Protein AF-A0A8H3E755-F1 (afdb_monomer)

Nearest PDB structures (foldseek):
  4n0g-assembly2_B  TM=7.589E-01  e=3.490E-14  Arabidopsis thaliana
  5zcu-assembly2_B  TM=7.547E-01  e=2.549E-14  Oryza sativa Japonica Group
  5gwp-assembly2_B  TM=6.731E-01  e=6.536E-15  Oryza sativa Japonica Group
  5zcl-assembly2_B  TM=7.470E-01  e=5.591E-14  Oryza sativa Japonica Group
  5gwp-assembly1_A  TM=6.509E-01  e=8.059E-15  Oryza sativa Japonica Group

Mean predicted aligned error: 10.19 Å

Structure (mmCIF, N/CA/C/O backbone):
data_AF-A0A8H3E755-F1
#
_entry.id   AF-A0A8H3E755-F1
#
loop_
_atom_site.group_PDB
_atom_site.id
_atom_site.type_symbol
_atom_site.label_atom_id
_atom_site.label_alt_id
_atom_site.label_comp_id
_atom_site.label_asym_id
_atom_site.label_entity_id
_atom_site.label_seq_id
_atom_site.pdbx_PDB_ins_code
_atom_site.Cartn_x
_atom_site.Cartn_y
_atom_site.Cartn_z
_atom_site.occupancy
_atom_site.B_iso_or_equiv
_atom_site.auth_seq_id
_atom_site.auth_comp_id
_atom_site.auth_asym_id
_atom_site.auth_atom_id
_atom_site.pdbx_PDB_model_num
ATOM 1 N N . MET A 1 1 ? 21.319 15.341 -19.180 1.00 57.12 1 MET A N 1
ATOM 2 C CA . MET A 1 1 ? 20.799 15.650 -17.833 1.00 57.12 1 MET A CA 1
ATOM 3 C C . MET A 1 1 ? 20.696 17.160 -17.630 1.00 57.12 1 MET A C 1
ATOM 5 O O . MET A 1 1 ? 19.585 17.630 -17.446 1.00 57.12 1 MET A O 1
ATOM 9 N N . GLU A 1 2 ? 21.783 17.924 -17.802 1.00 59.03 2 GLU A N 1
ATOM 10 C CA . GLU A 1 2 ? 21.786 19.402 -17.684 1.00 59.03 2 GLU A CA 1
ATOM 11 C C . GLU A 1 2 ? 20.760 20.109 -18.585 1.00 59.03 2 GLU A C 1
ATOM 13 O O . GLU A 1 2 ? 19.953 20.881 -18.087 1.00 59.03 2 GLU A O 1
ATOM 18 N N . LEU A 1 3 ? 20.675 19.750 -19.873 1.00 60.78 3 LEU A N 1
ATOM 19 C CA . LEU A 1 3 ? 19.692 20.345 -20.797 1.00 60.78 3 LEU A CA 1
ATOM 20 C C . LEU A 1 3 ? 18.224 20.156 -20.360 1.00 60.78 3 LEU A C 1
ATOM 22 O O . LEU A 1 3 ? 17.400 21.032 -20.606 1.00 60.78 3 LEU A O 1
ATOM 26 N N . ARG A 1 4 ? 17.900 19.032 -19.699 1.00 76.69 4 ARG A N 1
ATOM 27 C CA . ARG A 1 4 ? 16.555 18.769 -19.149 1.00 76.69 4 ARG A CA 1
ATOM 28 C C . ARG A 1 4 ? 16.318 19.561 -17.865 1.00 76.69 4 ARG A C 1
ATOM 30 O O . ARG A 1 4 ? 15.215 20.041 -17.636 1.00 76.69 4 ARG A O 1
ATOM 37 N N . LEU A 1 5 ? 17.353 19.721 -17.042 1.00 80.31 5 LEU A N 1
ATOM 38 C CA . LEU A 1 5 ? 17.269 20.500 -15.812 1.00 80.31 5 LEU A CA 1
ATOM 39 C C . LEU A 1 5 ? 17.088 21.998 -16.102 1.00 80.31 5 LEU A C 1
ATOM 41 O O . LEU A 1 5 ? 16.282 22.654 -15.447 1.00 80.31 5 LEU A O 1
ATOM 45 N N . ASP A 1 6 ? 17.773 22.527 -17.116 1.00 85.69 6 ASP A N 1
ATOM 46 C CA . ASP A 1 6 ? 17.609 23.914 -17.562 1.00 85.69 6 ASP A CA 1
ATOM 47 C C . ASP A 1 6 ? 16.194 24.193 -18.068 1.00 85.69 6 ASP A C 1
ATOM 49 O O . ASP A 1 6 ? 15.636 25.261 -17.817 1.00 85.69 6 ASP A O 1
ATOM 53 N N . GLU A 1 7 ? 15.592 23.236 -18.773 1.00 86.50 7 GLU A N 1
ATOM 54 C CA . GLU A 1 7 ? 14.210 23.335 -19.232 1.00 86.50 7 GLU A CA 1
ATOM 55 C C . GLU A 1 7 ? 13.228 23.404 -18.060 1.00 86.50 7 GLU A C 1
ATOM 57 O O . GLU A 1 7 ? 12.422 24.334 -18.002 1.00 86.50 7 GLU A O 1
ATOM 62 N N . VAL A 1 8 ? 13.365 22.504 -17.083 1.00 86.44 8 VAL A N 1
ATOM 63 C CA . VAL A 1 8 ? 12.537 22.501 -15.867 1.00 86.44 8 VAL A CA 1
ATOM 64 C C . VAL A 1 8 ? 12.732 23.786 -15.053 1.00 86.44 8 VAL A C 1
ATOM 66 O O . VAL A 1 8 ? 11.763 24.389 -14.597 1.00 86.44 8 VAL A O 1
ATOM 69 N N . ASN A 1 9 ? 13.966 24.280 -14.917 1.00 89.31 9 ASN A N 1
ATOM 70 C CA . ASN A 1 9 ? 14.236 25.542 -14.221 1.00 89.31 9 ASN A CA 1
ATOM 71 C C . ASN A 1 9 ? 13.645 26.757 -14.957 1.00 89.31 9 ASN A C 1
ATOM 73 O O . ASN A 1 9 ? 13.176 27.701 -14.314 1.00 89.31 9 ASN A O 1
ATOM 77 N N . ARG A 1 10 ? 13.630 26.748 -16.298 1.00 90.00 10 ARG A N 1
ATOM 78 C CA . ARG A 1 10 ? 12.942 27.777 -17.093 1.00 90.00 10 ARG A CA 1
ATOM 79 C C . ARG A 1 10 ? 11.429 27.721 -16.897 1.00 90.00 10 ARG A C 1
ATOM 81 O O . ARG A 1 10 ? 10.830 28.782 -16.732 1.00 90.00 10 ARG A O 1
ATOM 88 N N . GLU A 1 11 ? 10.839 26.525 -16.889 1.00 89.50 11 GLU A N 1
ATOM 89 C CA . GLU A 1 11 ? 9.413 26.294 -16.612 1.00 89.50 11 GLU A CA 1
ATOM 90 C C . GLU A 1 11 ? 9.037 26.859 -15.231 1.00 89.50 11 GLU A C 1
ATOM 92 O O . GLU A 1 11 ? 8.182 27.744 -15.143 1.00 89.50 11 GLU A O 1
ATOM 97 N N . LEU A 1 12 ? 9.766 26.468 -14.178 1.00 90.25 12 LEU A N 1
ATOM 98 C CA . LEU A 1 12 ? 9.602 26.998 -12.818 1.00 90.25 12 LEU A CA 1
ATOM 99 C C . LEU A 1 12 ? 9.693 28.527 -12.783 1.00 90.25 12 LEU A C 1
ATOM 101 O O . LEU A 1 12 ? 8.825 29.208 -12.237 1.00 90.25 12 LEU A O 1
ATOM 105 N N . GLY A 1 13 ? 10.730 29.093 -13.404 1.00 88.50 13 GLY A N 1
ATOM 106 C CA . GLY A 1 13 ? 10.935 30.537 -13.433 1.00 88.50 13 GLY A CA 1
ATOM 107 C C . GLY A 1 13 ? 9.849 31.296 -14.199 1.00 88.50 13 GLY A C 1
ATOM 108 O O . GLY A 1 13 ? 9.592 32.460 -13.882 1.00 88.50 13 GLY A O 1
ATOM 109 N N . ALA A 1 14 ? 9.234 30.682 -15.211 1.00 89.81 14 ALA A N 1
ATOM 110 C CA . ALA A 1 14 ? 8.153 31.280 -15.986 1.00 89.81 14 ALA A CA 1
ATOM 111 C C . ALA A 1 14 ? 6.839 31.287 -15.197 1.00 89.81 14 ALA A C 1
ATOM 113 O O . ALA A 1 14 ? 6.229 32.346 -15.058 1.00 89.81 14 ALA A O 1
ATOM 114 N N . ILE A 1 15 ? 6.443 30.146 -14.628 1.00 88.44 15 ILE A N 1
ATOM 115 C CA . ILE A 1 15 ? 5.184 30.018 -13.882 1.00 88.44 15 ILE A CA 1
ATOM 116 C C . ILE A 1 15 ? 5.224 30.881 -12.612 1.00 88.44 15 ILE A C 1
ATOM 118 O O . ILE A 1 15 ? 4.286 31.638 -12.368 1.00 88.44 15 ILE A O 1
ATOM 122 N N . THR A 1 16 ? 6.336 30.889 -11.865 1.00 89.75 16 THR A N 1
ATOM 123 C CA . THR A 1 16 ? 6.501 31.753 -10.678 1.00 89.75 16 THR A CA 1
ATOM 124 C C . THR A 1 16 ? 6.356 33.240 -11.017 1.00 89.75 16 THR A C 1
ATOM 126 O O . THR A 1 16 ? 5.725 33.989 -10.274 1.00 89.75 16 THR A O 1
ATOM 129 N N . ARG A 1 17 ? 6.882 33.683 -12.170 1.00 91.75 17 ARG A N 1
ATOM 130 C CA . ARG A 1 17 ? 6.722 35.069 -12.652 1.00 91.75 17 ARG A CA 1
ATOM 131 C C . ARG A 1 17 ? 5.285 35.410 -13.043 1.00 91.75 17 ARG A C 1
ATOM 133 O O . ARG A 1 17 ? 4.915 36.580 -12.989 1.00 91.75 17 ARG A O 1
ATOM 140 N N . ILE A 1 18 ? 4.508 34.429 -13.497 1.00 86.69 18 ILE A N 1
ATOM 141 C CA . ILE A 1 18 ? 3.086 34.615 -13.807 1.00 86.69 18 ILE A CA 1
ATOM 142 C C . ILE A 1 18 ? 2.297 34.721 -12.500 1.00 86.69 18 ILE A C 1
ATOM 144 O O . ILE A 1 18 ? 1.551 35.681 -12.329 1.00 86.69 18 ILE A O 1
ATOM 148 N N . LEU A 1 19 ? 2.524 33.799 -11.560 1.00 85.12 19 LEU A N 1
ATOM 149 C CA . LEU A 1 19 ? 1.863 33.786 -10.252 1.00 85.12 19 LEU A CA 1
ATOM 150 C C . LEU A 1 19 ? 2.129 35.067 -9.454 1.00 85.12 19 LEU A C 1
ATOM 152 O O . LEU A 1 19 ? 1.207 35.621 -8.874 1.00 85.12 19 LEU A O 1
ATOM 156 N N . SER A 1 20 ? 3.344 35.621 -9.511 1.00 88.25 20 SER A N 1
ATOM 157 C CA . SER A 1 20 ? 3.675 36.880 -8.827 1.00 88.25 20 SER A CA 1
ATOM 158 C C . SER A 1 20 ? 2.958 38.120 -9.387 1.00 88.25 20 SER A C 1
ATOM 160 O O . SER A 1 20 ? 3.154 39.220 -8.874 1.00 88.25 20 SER A O 1
ATOM 162 N N . ARG A 1 21 ? 2.235 37.990 -10.506 1.00 89.56 21 ARG A N 1
ATOM 163 C CA . ARG A 1 21 ? 1.572 39.091 -11.227 1.00 89.56 21 ARG A CA 1
ATOM 164 C C . ARG A 1 21 ? 0.053 38.968 -11.248 1.00 89.56 21 ARG A C 1
ATOM 166 O O . ARG A 1 21 ? -0.601 39.885 -11.741 1.00 89.56 21 ARG A O 1
ATOM 173 N N . ILE A 1 22 ? -0.493 37.857 -10.765 1.00 85.06 22 ILE A N 1
ATOM 174 C CA . ILE A 1 22 ? -1.935 37.636 -10.690 1.00 85.06 22 ILE A CA 1
ATOM 175 C C . ILE A 1 22 ? -2.376 37.607 -9.223 1.00 85.06 22 ILE A C 1
ATOM 177 O O . ILE A 1 22 ? -1.587 37.217 -8.364 1.00 85.06 22 ILE A O 1
ATOM 181 N N . PRO A 1 23 ? -3.610 38.035 -8.918 1.00 81.69 23 PRO A N 1
ATOM 182 C CA . PRO A 1 23 ? -4.183 37.877 -7.587 1.00 81.69 23 PRO A CA 1
ATOM 183 C C . PRO A 1 23 ? -4.206 36.411 -7.134 1.00 81.69 23 PRO A C 1
ATOM 185 O O . PRO A 1 23 ? -4.412 35.501 -7.939 1.00 81.69 23 PRO A O 1
ATOM 188 N N . ASP A 1 24 ? -4.036 36.183 -5.832 1.00 72.19 24 ASP A N 1
ATOM 189 C CA . ASP A 1 24 ? -4.035 34.845 -5.226 1.00 72.19 24 ASP A CA 1
ATOM 190 C C . ASP A 1 24 ? -5.341 34.062 -5.451 1.00 72.19 24 ASP A C 1
ATOM 192 O O . ASP A 1 24 ? -5.332 32.829 -5.493 1.00 72.19 24 ASP A O 1
ATOM 196 N N . ASP A 1 25 ? -6.450 34.776 -5.610 1.00 70.69 25 ASP A N 1
ATOM 197 C CA . ASP A 1 25 ? -7.806 34.279 -5.844 1.00 70.69 25 ASP A CA 1
ATOM 198 C C . ASP A 1 25 ? -8.182 34.224 -7.334 1.00 70.69 25 ASP A C 1
ATOM 200 O O . ASP A 1 25 ? -9.315 33.882 -7.678 1.00 70.69 25 ASP A O 1
ATOM 204 N N . ALA A 1 26 ? -7.250 34.540 -8.242 1.00 76.44 26 ALA A N 1
ATOM 205 C CA . ALA A 1 26 ? -7.529 34.490 -9.669 1.00 76.44 26 ALA A CA 1
ATOM 206 C C . ALA A 1 26 ? -7.929 33.060 -10.103 1.00 76.44 26 ALA A C 1
ATOM 208 O O . ALA A 1 26 ? -7.275 32.094 -9.704 1.00 76.44 26 ALA A O 1
ATOM 209 N N . PRO A 1 27 ? -8.924 32.894 -10.999 1.00 70.19 27 PRO A N 1
ATOM 210 C CA . PRO A 1 27 ? -9.382 31.573 -11.458 1.00 70.19 27 PRO A CA 1
ATOM 211 C C . PRO A 1 27 ? -8.281 30.688 -12.066 1.00 70.19 27 PRO A C 1
ATOM 213 O O . PRO A 1 27 ? -8.368 29.465 -12.049 1.00 70.19 27 PRO A O 1
ATOM 216 N N . ASN A 1 28 ? -7.217 31.305 -12.588 1.00 75.25 28 ASN A N 1
ATOM 217 C CA . ASN A 1 28 ? -6.074 30.604 -13.176 1.00 75.25 28 ASN A CA 1
ATOM 218 C C . ASN A 1 28 ? -5.010 30.190 -12.146 1.00 75.25 28 ASN A C 1
ATOM 220 O O . ASN A 1 28 ? -4.064 29.489 -12.506 1.00 75.25 28 ASN A O 1
ATOM 224 N N . THR A 1 29 ? -5.137 30.603 -10.884 1.00 79.31 29 THR A N 1
ATOM 225 C CA . THR A 1 29 ? -4.159 30.302 -9.835 1.00 79.31 29 THR A CA 1
ATOM 226 C C . THR A 1 29 ? -4.069 28.799 -9.537 1.00 79.31 29 THR A C 1
ATOM 228 O O . THR A 1 29 ? -2.949 28.285 -9.569 1.00 79.31 29 THR A O 1
ATOM 231 N N . PRO A 1 30 ? -5.171 28.041 -9.337 1.00 77.88 30 PRO A N 1
ATOM 232 C CA . PRO A 1 30 ? -5.072 26.602 -9.075 1.00 77.88 30 PRO A CA 1
ATOM 233 C C . PRO A 1 30 ? -4.420 25.805 -10.225 1.00 77.88 30 PRO A C 1
ATOM 235 O O . PRO A 1 30 ? -3.470 25.070 -9.955 1.00 77.88 30 PRO A O 1
ATOM 238 N N . PRO A 1 31 ? -4.791 25.988 -11.512 1.00 75.00 31 PRO A N 1
ATOM 239 C CA . PRO A 1 31 ? -4.090 25.325 -12.615 1.00 75.00 31 PRO A CA 1
ATOM 240 C C . PRO A 1 31 ? -2.586 25.638 -12.673 1.00 75.00 31 PRO A C 1
ATOM 242 O O . PRO A 1 31 ? -1.776 24.741 -12.898 1.00 75.00 31 PRO A O 1
ATOM 245 N N . LEU A 1 32 ? -2.188 26.893 -12.430 1.00 82.06 32 LEU A N 1
ATOM 246 C CA . LEU A 1 32 ? -0.775 27.287 -12.440 1.00 82.06 32 LEU A CA 1
ATOM 247 C C . LEU A 1 32 ? 0.008 26.687 -11.269 1.00 82.06 32 LEU A C 1
ATOM 249 O O . LEU A 1 32 ? 1.165 26.315 -11.450 1.00 82.06 32 LEU A O 1
ATOM 253 N N . LEU A 1 33 ? -0.607 26.553 -10.094 1.00 82.62 33 LEU A N 1
ATOM 254 C CA . LEU A 1 33 ? 0.001 25.888 -8.943 1.00 82.62 33 LEU A CA 1
ATOM 255 C C . LEU A 1 33 ? 0.170 24.376 -9.170 1.00 82.62 33 LEU A C 1
ATOM 257 O O . LEU A 1 33 ? 1.201 23.835 -8.778 1.00 82.62 33 LEU A O 1
ATOM 261 N N . ILE A 1 34 ? -0.761 23.707 -9.868 1.00 77.56 34 ILE A N 1
ATOM 262 C CA . ILE A 1 34 ? -0.576 22.310 -10.316 1.00 77.56 34 ILE A CA 1
ATOM 263 C C . ILE A 1 34 ? 0.612 22.214 -11.281 1.00 77.56 34 ILE A C 1
ATOM 265 O O . ILE A 1 34 ? 1.460 21.333 -11.139 1.00 77.56 34 ILE A O 1
ATOM 269 N N . CYS A 1 35 ? 0.729 23.132 -12.248 1.00 82.69 35 CYS A N 1
ATOM 270 C CA . CYS A 1 35 ? 1.894 23.170 -13.137 1.00 82.69 35 CYS A CA 1
ATOM 271 C C . CYS A 1 35 ? 3.201 23.390 -12.358 1.00 82.69 35 CYS A C 1
ATOM 273 O O . CYS A 1 35 ? 4.217 22.770 -12.671 1.00 82.69 35 CYS A O 1
ATOM 275 N N . LEU A 1 36 ? 3.171 24.231 -11.321 1.00 86.75 36 LEU A N 1
ATOM 276 C CA . LEU A 1 36 ? 4.315 24.495 -10.454 1.00 86.75 36 LEU A CA 1
ATOM 277 C C . LEU A 1 36 ? 4.711 23.249 -9.646 1.00 86.75 36 LEU A C 1
ATOM 279 O O . LEU A 1 36 ? 5.886 22.884 -9.624 1.00 86.75 36 LEU A O 1
ATOM 283 N N . ALA A 1 37 ? 3.733 22.551 -9.061 1.00 78.94 37 ALA A N 1
ATOM 284 C CA . ALA A 1 37 ? 3.923 21.266 -8.393 1.00 78.94 37 ALA A CA 1
ATOM 285 C C . ALA A 1 37 ? 4.547 20.234 -9.348 1.00 78.94 3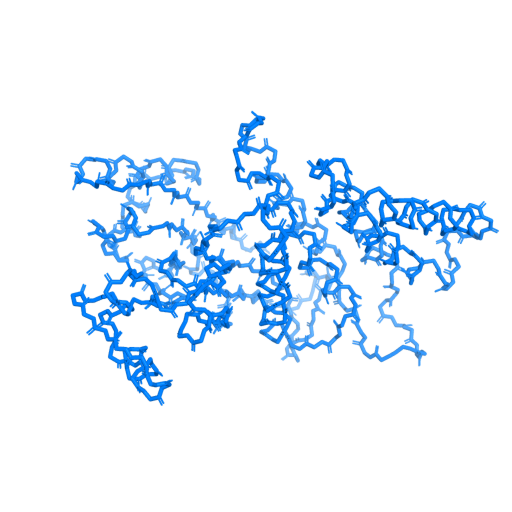7 ALA A C 1
ATOM 287 O O . ALA A 1 37 ? 5.586 19.653 -9.048 1.00 78.94 37 ALA A O 1
ATOM 288 N N . ASN A 1 38 ? 4.001 20.078 -10.553 1.00 77.94 38 ASN A N 1
ATOM 289 C CA . ASN A 1 38 ? 4.558 19.186 -11.570 1.00 77.94 38 ASN A CA 1
ATOM 290 C C . ASN A 1 38 ? 6.006 19.527 -11.946 1.00 77.94 38 ASN A C 1
ATOM 292 O O . ASN A 1 38 ? 6.839 18.630 -12.078 1.00 77.94 38 ASN A O 1
ATOM 296 N N . ALA A 1 39 ? 6.331 20.809 -12.113 1.00 84.44 39 ALA A N 1
ATOM 297 C CA . ALA A 1 39 ? 7.685 21.240 -12.444 1.00 84.44 39 ALA A CA 1
ATOM 298 C C . ALA A 1 39 ?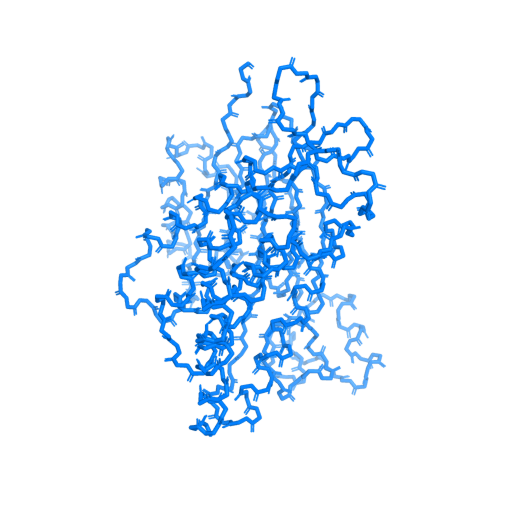 8.677 20.964 -11.297 1.00 84.44 39 ALA A C 1
ATOM 300 O O . ALA A 1 39 ? 9.786 20.488 -11.551 1.00 84.44 39 ALA A O 1
ATOM 301 N N . HIS A 1 40 ? 8.269 21.165 -10.040 1.00 83.62 40 HIS A N 1
ATOM 302 C CA . HIS A 1 40 ? 9.066 20.772 -8.875 1.00 83.62 40 HIS A CA 1
ATOM 303 C C . HIS A 1 40 ? 9.257 19.255 -8.793 1.00 83.62 40 HIS A C 1
ATOM 305 O O . HIS A 1 40 ? 10.381 18.797 -8.614 1.00 83.62 40 HIS A O 1
ATOM 311 N N . TYR A 1 41 ? 8.211 18.462 -9.034 1.00 77.69 41 TYR A N 1
ATOM 312 C CA . TYR A 1 41 ? 8.323 17.004 -9.085 1.00 77.69 41 TYR A CA 1
ATOM 313 C C . TYR A 1 41 ? 9.306 16.532 -10.172 1.00 77.69 41 TYR A C 1
ATOM 315 O O . TYR A 1 41 ? 10.186 15.715 -9.909 1.00 77.69 41 TYR A O 1
ATOM 323 N N . LYS A 1 42 ? 9.234 17.096 -11.388 1.00 80.56 42 LYS A N 1
ATOM 324 C CA . LYS A 1 42 ? 10.210 16.811 -12.459 1.00 80.56 42 LYS A CA 1
ATOM 325 C C . LYS A 1 42 ? 11.638 17.156 -12.028 1.00 80.56 42 LYS A C 1
ATOM 327 O O . LYS A 1 42 ? 12.570 16.417 -12.345 1.00 80.56 42 LYS A O 1
ATOM 332 N N . ARG A 1 43 ? 11.827 18.275 -11.319 1.00 82.81 43 ARG A N 1
ATOM 333 C CA . ARG A 1 43 ? 13.145 18.690 -10.818 1.00 82.81 43 ARG A CA 1
ATOM 334 C C . ARG A 1 43 ? 13.666 17.737 -9.748 1.00 82.81 43 ARG A C 1
ATOM 336 O O . ARG A 1 43 ? 14.828 17.339 -9.835 1.00 82.81 43 ARG A O 1
ATOM 343 N N . PHE A 1 44 ? 12.796 17.287 -8.844 1.00 80.69 44 PHE A N 1
ATOM 344 C CA . PHE A 1 44 ? 13.106 16.243 -7.876 1.00 80.69 44 PHE A CA 1
ATOM 345 C C . PHE A 1 44 ? 13.600 14.971 -8.572 1.00 80.69 44 PHE A C 1
ATOM 347 O O . PHE A 1 44 ? 14.657 14.467 -8.218 1.00 80.69 44 PHE A O 1
ATOM 354 N N . VAL A 1 45 ? 12.909 14.478 -9.605 1.00 72.62 45 VAL A N 1
ATOM 355 C CA . VAL A 1 45 ? 13.336 13.264 -10.332 1.00 72.62 45 VAL A CA 1
ATOM 356 C C . VAL A 1 45 ? 14.741 13.422 -10.936 1.00 72.62 45 VAL A C 1
ATOM 358 O O . VAL A 1 45 ? 15.498 12.456 -11.015 1.00 72.62 45 VAL A O 1
ATOM 361 N N . LEU A 1 46 ? 15.121 14.639 -11.338 1.00 78.44 46 LEU A N 1
ATOM 362 C CA . LEU A 1 46 ? 16.433 14.927 -11.925 1.00 78.44 46 LEU A CA 1
ATOM 363 C C . LEU A 1 46 ? 17.547 15.162 -10.894 1.00 78.44 46 LEU A C 1
ATOM 365 O O . LEU A 1 46 ? 18.708 14.901 -11.206 1.00 78.44 46 LEU A O 1
ATOM 369 N N . ARG A 1 47 ? 17.229 15.703 -9.711 1.00 80.38 47 ARG A N 1
ATOM 370 C CA . ARG A 1 47 ? 18.226 16.143 -8.713 1.00 80.38 47 ARG A CA 1
ATOM 371 C C . ARG A 1 47 ? 18.200 15.375 -7.399 1.00 80.38 47 ARG A C 1
ATOM 373 O O . ARG A 1 47 ? 19.170 15.439 -6.651 1.00 80.38 47 ARG A O 1
ATOM 380 N N . ASN A 1 48 ? 17.116 14.656 -7.134 1.00 70.81 48 ASN A N 1
ATOM 381 C CA . ASN A 1 48 ? 16.828 13.962 -5.886 1.00 70.81 48 ASN A CA 1
ATOM 382 C C . ASN A 1 48 ? 16.883 14.897 -4.656 1.00 70.81 48 ASN A C 1
ATOM 384 O O . ASN A 1 48 ? 17.375 14.506 -3.601 1.00 70.81 48 ASN A O 1
ATOM 388 N N . GLU A 1 49 ? 16.415 16.145 -4.808 1.00 78.06 49 GLU A N 1
ATOM 389 C CA . GLU A 1 49 ? 16.429 17.190 -3.768 1.00 78.06 49 GLU A CA 1
ATOM 390 C C . GLU A 1 49 ? 15.095 17.227 -2.998 1.00 78.06 49 GLU A C 1
ATOM 392 O O . GLU A 1 49 ? 14.085 17.626 -3.576 1.00 78.06 49 GLU A O 1
ATOM 397 N N . PRO A 1 50 ? 15.046 16.851 -1.704 1.00 73.00 50 PRO A N 1
ATOM 398 C CA . PRO A 1 50 ? 13.793 16.763 -0.941 1.00 73.00 50 PRO A CA 1
ATOM 399 C C . PRO A 1 50 ? 12.968 18.059 -0.896 1.00 73.00 50 PRO A C 1
ATOM 401 O O . PRO A 1 50 ? 11.738 17.994 -0.885 1.00 73.00 50 PRO A O 1
ATOM 404 N N . ASP A 1 51 ? 13.622 19.224 -0.948 1.00 80.25 51 ASP A N 1
ATOM 405 C CA . ASP A 1 51 ? 12.974 20.544 -0.983 1.00 80.25 51 ASP A CA 1
ATOM 406 C C . ASP A 1 51 ? 11.973 20.683 -2.137 1.00 80.25 51 ASP A C 1
ATOM 408 O O . ASP A 1 51 ? 10.943 21.349 -2.006 1.00 80.25 51 ASP A O 1
ATOM 412 N N . ASP A 1 52 ? 12.244 20.031 -3.270 1.00 81.25 52 ASP A N 1
ATOM 413 C CA . ASP A 1 52 ? 11.324 20.022 -4.400 1.00 81.25 52 ASP A CA 1
ATOM 414 C C . ASP A 1 52 ? 10.022 19.301 -4.069 1.00 81.25 52 ASP A C 1
ATOM 416 O O . ASP A 1 52 ? 8.950 19.770 -4.442 1.00 81.25 52 ASP A O 1
ATOM 420 N N . ILE A 1 53 ? 10.080 18.204 -3.316 1.00 75.44 53 ILE A N 1
ATOM 421 C CA . ILE A 1 53 ? 8.868 17.505 -2.889 1.00 75.44 53 ILE A CA 1
ATOM 422 C C . ILE A 1 53 ? 8.109 18.315 -1.844 1.00 75.44 53 ILE A C 1
ATOM 424 O O . ILE A 1 53 ? 6.881 18.374 -1.909 1.00 75.44 53 ILE A O 1
ATOM 428 N N . GLN A 1 54 ? 8.809 19.010 -0.947 1.00 75.69 54 GLN A N 1
ATOM 429 C CA . GLN A 1 54 ? 8.147 19.913 -0.008 1.00 75.69 54 GLN A CA 1
ATOM 430 C C . GLN A 1 54 ? 7.349 20.993 -0.750 1.00 75.69 54 GLN A C 1
ATOM 432 O O . GLN A 1 54 ? 6.216 21.296 -0.378 1.00 75.69 54 GLN A O 1
ATOM 437 N N . LYS A 1 55 ? 7.889 21.506 -1.861 1.00 82.81 55 LYS A N 1
ATOM 438 C CA . LYS A 1 55 ? 7.182 22.437 -2.749 1.00 82.81 55 LYS A CA 1
ATOM 439 C C . LYS A 1 55 ? 6.003 21.790 -3.475 1.00 82.81 55 LYS A C 1
ATOM 441 O O . LYS A 1 55 ? 4.959 22.426 -3.597 1.00 82.81 55 LYS A O 1
ATOM 446 N N . VAL A 1 56 ? 6.116 20.533 -3.917 1.00 79.44 56 VAL A N 1
ATOM 447 C CA . VAL A 1 56 ? 4.973 19.786 -4.482 1.00 79.44 56 VAL A CA 1
ATOM 448 C C . VAL A 1 56 ? 3.844 19.677 -3.464 1.00 79.44 56 VAL A C 1
ATOM 450 O O . VAL A 1 56 ? 2.694 19.961 -3.798 1.00 79.44 56 VAL A O 1
ATOM 453 N N . ILE A 1 57 ? 4.176 19.286 -2.234 1.00 74.00 57 ILE A N 1
ATOM 454 C CA . ILE A 1 57 ? 3.226 19.162 -1.131 1.00 74.00 57 ILE A CA 1
ATOM 455 C C . ILE A 1 57 ? 2.575 20.516 -0.862 1.00 74.00 57 ILE A C 1
ATOM 457 O O . ILE A 1 57 ? 1.351 20.593 -0.846 1.00 74.00 57 ILE A O 1
ATOM 461 N N . GLU A 1 58 ? 3.364 21.582 -0.726 1.00 80.00 58 GLU A N 1
ATOM 462 C CA . GLU A 1 58 ? 2.881 22.945 -0.491 1.00 80.00 58 GLU A CA 1
ATOM 463 C C . GLU A 1 58 ? 1.902 23.386 -1.587 1.00 80.00 58 GLU A C 1
ATOM 465 O O . GLU A 1 58 ? 0.750 23.701 -1.298 1.00 80.00 58 GLU A O 1
ATOM 470 N N . TYR A 1 59 ? 2.314 23.358 -2.856 1.00 80.88 59 TYR A N 1
ATOM 471 C CA . TYR A 1 59 ? 1.483 23.858 -3.952 1.00 80.88 59 TYR A CA 1
ATOM 472 C C . TYR A 1 59 ? 0.252 23.003 -4.191 1.00 80.88 59 TYR A C 1
ATOM 474 O O . TYR A 1 59 ? -0.831 23.552 -4.379 1.00 80.88 59 TYR A O 1
ATOM 482 N N . THR A 1 60 ? 0.382 21.679 -4.125 1.00 74.31 60 THR A N 1
ATOM 483 C CA . THR A 1 60 ? -0.775 20.794 -4.267 1.00 74.31 60 THR A CA 1
ATOM 484 C C . THR A 1 60 ? -1.732 20.976 -3.094 1.00 74.31 60 THR A C 1
ATOM 486 O O . THR A 1 60 ? -2.931 21.059 -3.317 1.00 74.31 60 THR A O 1
ATOM 489 N N . SER A 1 61 ? -1.236 21.173 -1.868 1.00 69.94 61 SER A N 1
ATOM 490 C CA . SER A 1 61 ? -2.082 21.517 -0.714 1.00 69.94 61 SER A CA 1
ATOM 491 C C . SER A 1 61 ? -2.797 22.852 -0.899 1.00 69.94 61 SER A C 1
ATOM 493 O O . SER A 1 61 ? -3.950 22.985 -0.505 1.00 69.94 61 SER A O 1
ATOM 495 N N . VAL A 1 62 ? -2.151 23.848 -1.515 1.00 74.25 62 VAL A N 1
ATOM 496 C CA . VAL A 1 62 ? -2.777 25.147 -1.807 1.00 74.25 62 VAL A CA 1
ATOM 497 C C . VAL A 1 62 ? -3.833 25.029 -2.911 1.00 74.25 62 VAL A C 1
ATOM 499 O O . VAL A 1 62 ? -4.904 25.616 -2.800 1.00 74.25 62 VAL A O 1
ATOM 502 N N . VAL A 1 63 ? -3.577 24.256 -3.968 1.00 73.38 63 VAL A N 1
ATOM 503 C CA . VAL A 1 63 ? -4.577 23.947 -5.011 1.00 73.38 63 VAL A CA 1
ATOM 504 C C . VAL A 1 63 ? -5.778 23.259 -4.392 1.00 73.38 63 VAL A C 1
ATOM 506 O O . VAL A 1 63 ? -6.926 23.664 -4.609 1.00 73.38 63 VAL A O 1
ATOM 509 N N . LEU A 1 64 ? -5.483 22.241 -3.586 1.00 65.94 64 LEU A N 1
ATOM 510 C CA . LEU A 1 64 ? -6.481 21.511 -2.850 1.00 65.94 64 LEU A CA 1
ATOM 511 C C . LEU A 1 64 ? -7.213 22.453 -1.913 1.00 65.94 64 LEU A C 1
ATOM 513 O O . LEU A 1 64 ? -8.410 22.366 -1.934 1.00 65.94 64 LEU A O 1
ATOM 517 N N . SER A 1 65 ? -6.607 23.429 -1.227 1.00 60.56 65 SER A N 1
ATOM 518 C CA . SER A 1 65 ? -7.329 24.367 -0.345 1.00 60.56 65 SER A CA 1
ATOM 519 C C . SER A 1 65 ? -8.073 25.512 -1.055 1.00 60.56 65 SER A C 1
ATOM 521 O O . SER A 1 65 ? -9.028 26.057 -0.497 1.00 60.56 65 SER A O 1
ATOM 523 N N . ARG A 1 66 ? -7.730 25.862 -2.307 1.00 61.84 66 ARG A N 1
ATOM 524 C CA . ARG A 1 66 ? -8.287 27.034 -3.027 1.00 61.84 66 ARG A CA 1
ATOM 525 C C . ARG A 1 66 ? -9.412 26.751 -4.038 1.00 61.84 66 ARG A C 1
ATOM 527 O O . ARG A 1 66 ? -10.172 27.661 -4.329 1.00 61.84 66 ARG A O 1
ATOM 534 N N . THR A 1 67 ? -9.639 25.517 -4.490 1.00 53.91 67 THR A N 1
ATOM 535 C CA . THR A 1 67 ? -10.731 25.159 -5.445 1.00 53.91 67 THR A CA 1
ATOM 536 C C . THR A 1 67 ? -12.184 25.186 -4.881 1.00 53.91 67 THR A C 1
ATOM 538 O O . THR A 1 67 ? -12.532 24.298 -4.123 1.00 53.91 67 THR A O 1
ATOM 541 N N . PRO A 1 68 ? -13.073 26.150 -5.171 1.00 48.06 68 PRO A N 1
ATOM 542 C CA . PRO A 1 68 ? -14.393 26.238 -4.511 1.00 48.06 68 PRO A CA 1
ATOM 543 C C . PRO A 1 68 ? -15.311 25.018 -4.755 1.00 48.06 68 PRO A C 1
ATOM 545 O O . PRO A 1 68 ? -15.323 24.489 -5.861 1.00 48.06 68 PRO A O 1
ATOM 548 N N . ASP A 1 69 ? -16.159 24.655 -3.781 1.00 45.62 69 ASP A N 1
ATOM 549 C CA . ASP A 1 69 ? -17.049 23.468 -3.833 1.00 45.62 69 ASP A CA 1
ATOM 550 C C . ASP A 1 69 ? -18.129 23.518 -4.935 1.00 45.62 69 ASP A C 1
ATOM 552 O O . ASP A 1 69 ? -18.793 22.521 -5.222 1.00 45.62 69 ASP A O 1
ATOM 556 N N . LYS A 1 70 ? -18.365 24.692 -5.538 1.00 41.31 70 LYS A N 1
ATOM 557 C CA . LYS A 1 70 ? -19.408 24.927 -6.551 1.00 41.31 70 LYS A CA 1
ATOM 558 C C . LYS A 1 70 ? -18.942 25.934 -7.608 1.00 41.31 70 LYS A C 1
ATOM 560 O O . LYS A 1 70 ? -19.360 27.089 -7.580 1.00 41.31 70 LYS A O 1
ATOM 565 N N . ASP A 1 71 ? -18.103 25.503 -8.551 1.00 43.06 71 ASP A N 1
ATOM 566 C CA . ASP A 1 71 ? -17.847 26.242 -9.798 1.00 43.06 71 ASP A CA 1
ATOM 567 C C . ASP A 1 71 ? -18.581 25.562 -10.977 1.00 43.06 71 ASP A C 1
ATOM 569 O O . ASP A 1 71 ? -18.265 24.420 -11.315 1.00 43.06 71 ASP A O 1
ATOM 573 N N . PRO A 1 72 ? -19.565 26.225 -11.615 1.00 38.91 72 PRO A N 1
ATOM 574 C CA . PRO A 1 72 ? -20.351 25.661 -12.714 1.00 38.91 72 PRO A CA 1
ATOM 575 C C . PRO A 1 72 ? -19.593 25.517 -14.053 1.00 38.91 72 PRO A C 1
ATOM 577 O O . PRO A 1 72 ? -20.186 25.044 -15.023 1.00 38.91 72 PRO A O 1
ATOM 580 N N . GLY A 1 73 ? -18.322 25.936 -14.145 1.00 41.84 73 GLY A N 1
ATOM 581 C CA . GLY A 1 73 ? -17.502 25.877 -15.367 1.00 41.84 73 GLY A CA 1
ATOM 582 C C . GLY A 1 73 ? -16.464 24.747 -15.440 1.00 41.84 73 GLY A C 1
ATOM 583 O O . GLY A 1 73 ? -15.788 24.614 -16.462 1.00 41.84 73 GLY A O 1
ATOM 584 N N . LEU A 1 74 ? -16.318 23.929 -14.398 1.00 39.91 74 LEU A N 1
ATOM 585 C CA . LEU A 1 74 ? -15.384 22.798 -14.353 1.00 39.91 74 LEU A CA 1
ATOM 586 C C . LEU A 1 74 ? -16.177 21.476 -14.283 1.00 39.91 74 LEU A C 1
ATOM 588 O O . LEU A 1 74 ? -17.261 21.463 -13.704 1.00 39.91 74 LEU A O 1
ATOM 592 N N . PRO A 1 75 ? -15.690 20.354 -14.866 1.00 37.41 75 PRO A N 1
ATOM 593 C CA . PRO A 1 75 ? -16.299 19.034 -14.623 1.00 37.41 75 PRO A CA 1
ATOM 594 C C . PRO A 1 75 ? -16.350 18.797 -13.109 1.00 37.41 75 PRO A C 1
ATOM 596 O O . PRO A 1 75 ? -15.461 19.334 -12.478 1.00 37.41 75 PRO A O 1
ATOM 599 N N . ASP A 1 76 ? -17.301 18.021 -12.568 1.00 46.28 76 ASP A N 1
ATOM 600 C CA . ASP A 1 76 ? -17.609 17.686 -11.144 1.00 46.28 76 ASP A CA 1
ATOM 601 C C . ASP A 1 76 ? -16.432 17.517 -10.117 1.00 46.28 76 ASP A C 1
ATOM 603 O O . ASP A 1 76 ? -16.443 16.600 -9.300 1.00 46.28 76 ASP A O 1
ATOM 607 N N . ARG A 1 77 ? -15.366 18.329 -10.144 1.00 42.94 77 ARG A N 1
ATOM 608 C CA . ARG A 1 77 ? -13.997 17.795 -10.065 1.00 42.94 77 ARG A CA 1
ATOM 609 C C . ARG A 1 77 ? -13.368 17.651 -8.693 1.00 42.94 77 ARG A C 1
ATOM 611 O O . ARG A 1 77 ? -12.390 16.922 -8.627 1.00 42.94 77 ARG A O 1
ATOM 618 N N . LEU A 1 78 ? -13.804 18.329 -7.640 1.00 44.34 78 LEU A N 1
ATOM 619 C CA . LEU A 1 78 ? -12.984 18.433 -6.424 1.00 44.34 78 LEU A CA 1
ATOM 620 C C . LEU A 1 78 ? -13.851 18.742 -5.196 1.00 44.34 78 LEU A C 1
ATOM 622 O O . LEU A 1 78 ? -13.975 19.902 -4.823 1.00 44.34 78 LEU A O 1
ATOM 626 N N . SER A 1 79 ? -14.443 17.718 -4.572 1.00 42.03 79 SER A N 1
ATOM 627 C CA . SER A 1 79 ? -15.309 17.886 -3.394 1.00 42.03 79 SER A CA 1
ATOM 628 C C . SER A 1 79 ? -14.702 17.416 -2.067 1.00 42.03 79 SER A C 1
ATOM 630 O O . SER A 1 79 ? -15.436 16.815 -1.308 1.00 42.03 79 SER A O 1
ATOM 632 N N . ASP A 1 80 ? -13.397 17.593 -1.788 1.00 56.12 80 ASP A N 1
ATOM 633 C CA . ASP A 1 80 ? -12.999 18.198 -0.494 1.00 56.12 80 ASP A CA 1
ATOM 634 C C . ASP A 1 80 ? -11.523 18.225 -0.103 1.00 56.12 80 ASP A C 1
ATOM 636 O O . ASP A 1 80 ? -10.740 17.316 -0.356 1.00 56.12 80 ASP A O 1
ATOM 640 N N . LYS A 1 81 ? -11.172 19.298 0.603 1.00 48.59 81 LYS A N 1
ATOM 641 C CA . LYS A 1 81 ? -9.828 19.883 0.672 1.00 48.59 81 LYS A CA 1
ATOM 642 C C . LYS A 1 81 ? -9.131 19.717 2.016 1.00 48.59 81 LYS A C 1
ATOM 644 O O . LYS A 1 81 ? -7.902 19.693 2.088 1.00 48.59 81 LYS A O 1
ATOM 649 N N . GLU A 1 82 ? -9.912 19.649 3.087 1.00 43.41 82 GLU A N 1
ATOM 650 C CA . GLU A 1 82 ? -9.416 19.734 4.462 1.00 43.41 82 GLU A CA 1
ATOM 651 C C . GLU A 1 82 ? -8.826 18.397 4.937 1.00 43.41 82 GLU A C 1
ATOM 653 O O . GLU A 1 82 ? -7.768 18.358 5.567 1.00 43.41 82 GLU A O 1
ATOM 658 N N . ASP A 1 83 ? -9.417 17.278 4.517 1.00 43.16 83 ASP A N 1
ATOM 659 C CA . ASP A 1 83 ? -8.916 15.940 4.843 1.00 43.16 83 ASP A CA 1
ATOM 660 C C . ASP A 1 83 ? -7.794 15.465 3.921 1.00 43.16 83 ASP A C 1
ATOM 662 O O . ASP A 1 83 ? -6.953 14.670 4.340 1.00 43.16 83 ASP A O 1
ATOM 666 N N . MET A 1 84 ? -7.694 16.005 2.703 1.00 48.34 84 MET A N 1
ATOM 667 C CA . MET A 1 84 ? -6.473 15.861 1.910 1.00 48.34 84 MET A CA 1
ATOM 668 C C . MET A 1 84 ? -5.323 16.624 2.564 1.00 48.34 84 MET A C 1
ATOM 670 O O . MET A 1 84 ? -4.222 16.090 2.627 1.00 48.34 84 MET A O 1
ATOM 674 N N . GLY A 1 85 ? -5.590 17.803 3.140 1.00 51.75 85 GLY A N 1
ATOM 675 C CA . GLY A 1 85 ? -4.651 18.520 4.004 1.00 51.75 85 GLY A CA 1
ATOM 676 C C . GLY A 1 85 ? -4.171 17.666 5.181 1.00 51.75 85 GLY A C 1
ATOM 677 O O . GLY A 1 85 ? -2.967 17.537 5.375 1.00 51.75 85 GLY A O 1
ATOM 678 N N . LYS A 1 86 ? -5.079 16.982 5.891 1.00 45.78 86 LYS A N 1
ATOM 679 C CA . LYS A 1 86 ? -4.712 16.057 6.983 1.00 4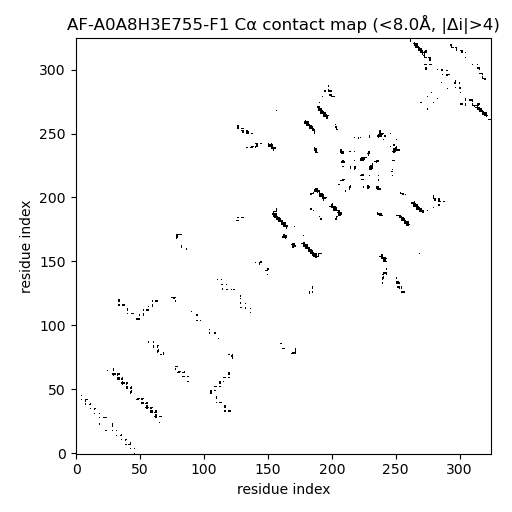5.78 86 LYS A CA 1
ATOM 680 C C . LYS A 1 86 ? -4.021 14.783 6.498 1.00 45.78 86 LYS A C 1
ATOM 682 O O . LYS A 1 86 ? -3.114 14.299 7.157 1.00 45.78 86 LYS A O 1
ATOM 687 N N . ALA A 1 87 ? -4.409 14.206 5.362 1.00 42.38 87 ALA A N 1
ATOM 688 C CA . ALA A 1 87 ? -3.747 13.025 4.797 1.00 42.38 87 ALA A CA 1
ATOM 689 C C . ALA A 1 87 ? -2.324 13.349 4.318 1.00 42.38 87 ALA A C 1
ATOM 691 O O . ALA A 1 87 ? -1.417 12.526 4.460 1.00 42.38 87 ALA A O 1
ATOM 692 N N . ILE A 1 88 ? -2.135 14.556 3.780 1.00 56.38 88 ILE A N 1
ATOM 693 C CA . ILE A 1 88 ? -0.832 15.150 3.497 1.00 56.38 88 ILE A CA 1
ATOM 694 C C . ILE A 1 88 ? -0.070 15.347 4.800 1.00 56.38 88 ILE A C 1
ATOM 696 O O . ILE A 1 88 ? 1.060 14.897 4.887 1.00 56.38 88 ILE A O 1
ATOM 700 N N . GLU A 1 89 ? -0.680 15.938 5.824 1.00 53.66 89 GLU A N 1
ATOM 701 C CA . GLU A 1 89 ? -0.060 16.161 7.131 1.00 53.66 89 GLU A CA 1
ATOM 702 C C . GLU A 1 89 ? 0.368 14.845 7.795 1.00 53.66 89 GLU A C 1
ATOM 704 O O . GLU A 1 89 ? 1.517 14.721 8.189 1.00 53.66 89 GLU A O 1
ATOM 709 N N . TYR A 1 90 ? -0.482 13.814 7.830 1.00 42.03 90 TYR A N 1
ATOM 710 C CA . TYR A 1 90 ? -0.151 12.500 8.392 1.00 42.03 90 TYR A CA 1
ATOM 711 C C . TYR A 1 90 ? 0.942 11.773 7.607 1.00 42.03 90 TYR A C 1
ATOM 713 O O . TYR A 1 90 ? 1.769 11.087 8.210 1.00 42.03 90 TYR A O 1
ATOM 721 N N . LYS A 1 91 ? 0.969 11.897 6.272 1.00 50.84 91 LYS A N 1
ATOM 722 C CA . LYS A 1 91 ? 2.025 11.282 5.455 1.00 50.84 91 LYS A CA 1
ATOM 723 C C . LYS A 1 91 ? 3.330 12.077 5.522 1.00 50.84 91 LYS A C 1
ATOM 725 O O . LYS A 1 91 ? 4.377 11.453 5.634 1.00 50.84 91 LYS A O 1
ATOM 730 N N . SER A 1 92 ? 3.278 13.407 5.537 1.00 54.41 92 SER A N 1
ATOM 731 C CA . SER A 1 92 ? 4.426 14.284 5.803 1.00 54.41 92 SER A CA 1
ATOM 732 C C . SER A 1 92 ? 4.985 14.043 7.202 1.00 54.41 92 SER A C 1
ATOM 734 O O . SER A 1 92 ? 6.188 13.896 7.347 1.00 54.41 92 SER A O 1
ATOM 736 N N . LEU A 1 93 ? 4.130 13.862 8.208 1.00 50.19 93 LEU A N 1
ATOM 737 C CA . LEU A 1 93 ? 4.527 13.495 9.565 1.00 50.19 93 LEU A CA 1
ATOM 738 C C . LEU A 1 93 ? 5.176 12.106 9.597 1.00 50.19 93 LEU A C 1
ATOM 740 O O . LEU A 1 93 ? 6.213 11.925 10.220 1.00 50.19 93 LEU A O 1
ATOM 744 N N . ALA A 1 94 ? 4.624 11.117 8.887 1.00 46.59 94 ALA A N 1
ATOM 745 C CA . ALA A 1 94 ? 5.263 9.806 8.755 1.00 46.59 94 ALA A CA 1
ATOM 746 C C . ALA A 1 94 ? 6.651 9.888 8.087 1.00 46.59 94 ALA A C 1
ATOM 748 O O . ALA A 1 94 ? 7.516 9.064 8.382 1.00 46.59 94 ALA A O 1
ATOM 749 N N . LEU A 1 95 ? 6.870 10.881 7.219 1.00 54.56 95 LEU A N 1
ATOM 750 C CA . LEU A 1 95 ? 8.154 11.177 6.580 1.00 54.56 95 LEU A CA 1
ATOM 751 C C . LEU A 1 95 ? 9.108 11.946 7.505 1.00 54.56 95 LEU A C 1
ATOM 753 O O . LEU A 1 95 ? 10.288 11.618 7.536 1.00 54.56 95 LEU A O 1
ATOM 757 N N . GLU A 1 96 ? 8.615 12.896 8.302 1.00 55.88 96 GLU A N 1
ATOM 758 C CA . GLU A 1 96 ? 9.377 13.584 9.360 1.00 55.88 96 GLU A CA 1
ATOM 759 C C . GLU A 1 96 ? 9.840 12.618 10.457 1.00 55.88 96 GLU A C 1
ATOM 761 O O . GLU A 1 96 ? 10.902 12.794 11.050 1.00 55.88 96 GLU A O 1
ATOM 766 N N . LEU A 1 97 ? 9.053 11.572 10.718 1.00 49.59 97 LEU A N 1
ATOM 767 C CA . LEU A 1 97 ? 9.393 10.506 11.658 1.00 49.59 97 LEU A CA 1
ATOM 768 C C . LEU A 1 97 ? 10.444 9.526 11.104 1.00 49.59 97 LEU A C 1
ATOM 770 O O . LEU A 1 97 ? 10.937 8.683 11.859 1.00 49.59 97 LEU A O 1
ATOM 774 N N . MET A 1 98 ? 10.809 9.611 9.817 1.00 58.47 98 MET A N 1
ATOM 775 C CA . MET A 1 98 ? 11.939 8.851 9.279 1.00 58.47 98 MET A CA 1
ATOM 776 C C . MET A 1 98 ? 13.267 9.538 9.622 1.00 58.47 98 MET A C 1
ATOM 778 O O . MET A 1 98 ? 13.374 10.758 9.522 1.00 58.47 98 MET A O 1
ATOM 782 N N . PRO A 1 99 ? 14.321 8.773 9.963 1.00 54.84 99 PRO A N 1
ATOM 783 C CA . PRO A 1 99 ? 15.644 9.341 10.187 1.00 54.84 99 PRO A CA 1
ATOM 784 C C . PRO A 1 99 ? 16.143 10.117 8.962 1.00 54.84 99 PRO A C 1
ATOM 786 O O . PRO A 1 99 ? 16.064 9.623 7.830 1.00 54.84 99 PRO A O 1
ATOM 789 N N . GLU A 1 100 ? 16.712 11.301 9.191 1.00 51.94 100 GLU A N 1
ATOM 790 C CA . GLU A 1 100 ? 17.375 12.068 8.136 1.00 51.94 100 GLU A CA 1
ATOM 791 C C . GLU A 1 100 ? 18.429 11.203 7.424 1.00 51.94 100 GLU A C 1
ATOM 793 O O . GLU A 1 100 ? 19.253 10.535 8.053 1.00 51.94 100 GLU A O 1
ATOM 798 N N . GLY A 1 101 ? 18.386 11.193 6.089 1.00 53.41 101 GLY A N 1
ATOM 799 C CA . GLY A 1 101 ? 19.302 10.403 5.262 1.00 53.41 101 GLY A CA 1
ATOM 800 C C . GLY A 1 101 ? 18.874 8.954 5.007 1.00 53.41 101 GLY A C 1
ATOM 801 O O . GLY A 1 101 ? 19.654 8.198 4.424 1.00 53.41 101 GLY A O 1
ATOM 802 N N . HIS A 1 102 ? 17.656 8.546 5.388 1.00 58.91 102 HIS A N 1
ATOM 803 C CA . HIS A 1 102 ? 17.165 7.205 5.066 1.00 58.91 102 HIS A CA 1
ATOM 804 C C . HIS A 1 102 ? 17.153 6.962 3.535 1.00 58.91 102 HIS A C 1
ATOM 806 O O . HIS A 1 102 ? 16.530 7.736 2.801 1.00 58.91 102 HIS A O 1
ATOM 812 N N . PRO A 1 103 ? 17.768 5.877 3.018 1.00 60.16 103 PRO A N 1
ATOM 813 C CA . PRO A 1 103 ? 17.926 5.652 1.574 1.00 60.16 103 PRO A CA 1
ATOM 814 C C . PRO A 1 103 ? 16.623 5.620 0.759 1.00 60.16 103 PRO A C 1
ATOM 816 O O . PRO A 1 103 ? 16.637 5.895 -0.439 1.00 60.16 103 PRO A O 1
ATOM 819 N N . SER A 1 104 ? 15.491 5.277 1.384 1.00 60.56 104 SER A N 1
ATOM 820 C CA . SER A 1 104 ? 14.179 5.225 0.720 1.00 60.56 104 SER A CA 1
ATOM 821 C C . SER A 1 104 ? 13.350 6.508 0.845 1.00 60.56 104 SER A C 1
ATOM 823 O O . SER A 1 104 ? 12.338 6.622 0.151 1.00 60.56 104 SER A O 1
ATOM 825 N N . LEU A 1 105 ? 13.761 7.469 1.683 1.00 63.38 105 LEU A N 1
ATOM 826 C CA . LEU A 1 105 ? 12.989 8.683 1.969 1.00 63.38 105 LEU A CA 1
ATOM 827 C C . LEU A 1 105 ? 12.666 9.485 0.693 1.00 63.38 105 LEU A C 1
ATOM 829 O O . LEU A 1 105 ? 11.488 9.772 0.472 1.00 63.38 105 LEU A O 1
ATOM 833 N N . PRO A 1 106 ? 13.626 9.751 -0.219 1.00 61.66 106 PRO A N 1
ATOM 834 C CA . PRO A 1 106 ? 13.320 10.456 -1.462 1.00 61.66 106 PRO A CA 1
ATOM 835 C C . PRO A 1 106 ? 12.302 9.703 -2.334 1.00 61.66 106 PRO A C 1
ATOM 837 O O . PRO A 1 106 ? 11.408 10.305 -2.921 1.00 61.66 106 PRO A O 1
ATOM 840 N N . ARG A 1 107 ? 12.376 8.366 -2.374 1.00 65.94 107 ARG A N 1
ATOM 841 C CA . ARG A 1 107 ? 11.451 7.534 -3.160 1.00 65.94 107 ARG A CA 1
ATOM 842 C C . ARG A 1 107 ? 10.028 7.579 -2.597 1.00 65.94 107 ARG A C 1
ATOM 844 O O . ARG A 1 107 ? 9.071 7.638 -3.362 1.00 65.94 107 ARG A O 1
ATOM 851 N N . GLN A 1 108 ? 9.872 7.564 -1.273 1.00 65.62 108 GLN A N 1
ATOM 852 C CA . GLN A 1 108 ? 8.550 7.662 -0.648 1.00 65.62 108 GLN A CA 1
ATOM 853 C C . GLN A 1 108 ? 7.937 9.057 -0.800 1.00 65.62 108 GLN A C 1
ATOM 855 O O . GLN A 1 108 ? 6.755 9.165 -1.129 1.00 65.62 108 GLN A O 1
ATOM 860 N N . LEU A 1 109 ? 8.753 10.105 -0.653 1.00 64.38 109 LEU A N 1
ATOM 861 C CA . LEU A 1 109 ? 8.382 11.490 -0.946 1.00 64.38 109 LEU A CA 1
ATOM 862 C C . LEU A 1 109 ? 7.872 11.638 -2.387 1.00 64.38 109 LEU A C 1
ATOM 864 O O . LEU A 1 109 ? 6.805 12.209 -2.612 1.00 64.38 109 LEU A O 1
ATOM 868 N N . ALA A 1 110 ? 8.579 11.052 -3.354 1.00 67.12 110 ALA A N 1
ATOM 869 C CA . ALA A 1 110 ? 8.174 11.062 -4.757 1.00 67.12 110 ALA A CA 1
ATOM 870 C C . ALA A 1 110 ? 6.808 10.394 -4.978 1.00 67.12 110 ALA A C 1
ATOM 872 O O . ALA A 1 110 ? 5.919 10.969 -5.606 1.00 67.12 110 ALA A O 1
ATOM 873 N N . ASN A 1 111 ? 6.611 9.202 -4.412 1.00 70.81 111 ASN A N 1
ATOM 874 C CA . ASN A 1 111 ? 5.356 8.463 -4.551 1.00 70.81 111 ASN A CA 1
ATOM 875 C C . ASN A 1 111 ? 4.169 9.243 -3.970 1.00 70.81 111 ASN A C 1
ATOM 877 O O . ASN A 1 111 ? 3.093 9.275 -4.569 1.00 70.81 111 ASN A O 1
ATOM 881 N N . LEU A 1 112 ? 4.370 9.890 -2.818 1.00 70.12 112 LEU A N 1
ATOM 882 C CA . LEU A 1 112 ? 3.362 10.746 -2.203 1.00 70.12 112 LEU A CA 1
ATOM 883 C C . LEU A 1 112 ? 3.041 11.951 -3.087 1.00 70.12 112 LEU A C 1
ATOM 885 O O . LEU A 1 112 ? 1.880 12.171 -3.418 1.00 70.12 112 LEU A O 1
ATOM 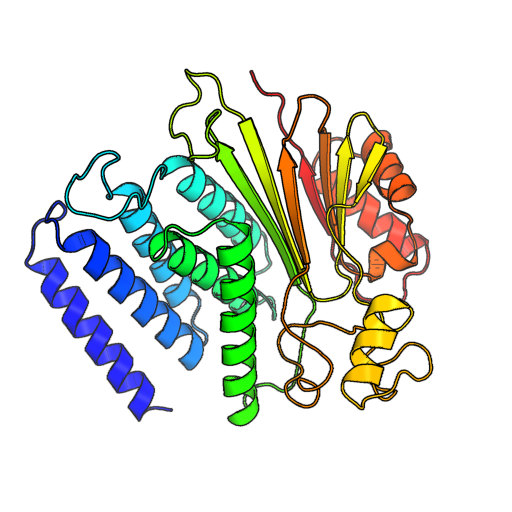889 N N . ALA A 1 113 ? 4.065 12.696 -3.497 1.00 67.75 113 ALA A N 1
ATOM 890 C CA . ALA A 1 113 ? 3.927 13.855 -4.369 1.00 67.75 113 ALA A CA 1
ATOM 891 C C . ALA A 1 113 ? 3.127 13.525 -5.633 1.00 67.75 113 ALA A C 1
ATOM 893 O O . ALA A 1 113 ? 2.205 14.252 -6.001 1.00 67.75 113 ALA A O 1
ATOM 894 N N . LYS A 1 114 ? 3.423 12.378 -6.251 1.00 73.75 114 LYS A N 1
ATOM 895 C CA . LYS A 1 114 ? 2.726 11.924 -7.451 1.00 73.75 114 LYS A CA 1
ATOM 896 C C . LYS A 1 114 ? 1.252 11.615 -7.204 1.00 73.75 114 LYS A C 1
ATOM 898 O O . LYS A 1 114 ? 0.409 12.006 -8.009 1.00 73.75 114 LYS A O 1
ATOM 903 N N . LEU A 1 115 ? 0.936 10.938 -6.099 1.00 71.88 115 LEU A N 1
ATOM 904 C CA . LEU A 1 115 ? -0.448 10.656 -5.717 1.00 71.88 115 LEU A CA 1
ATOM 905 C C . LEU A 1 115 ? -1.248 11.954 -5.538 1.00 71.88 115 LEU A C 1
ATOM 907 O O . LEU A 1 115 ? -2.367 12.051 -6.032 1.00 71.88 115 LEU A O 1
ATOM 911 N N . LEU A 1 116 ? -0.666 12.954 -4.870 1.00 68.69 116 LEU A N 1
ATOM 912 C CA . LEU A 1 116 ? -1.324 14.240 -4.625 1.00 68.69 116 LEU A CA 1
ATOM 913 C C . LEU A 1 116 ? -1.616 14.991 -5.923 1.00 68.69 116 LEU A C 1
ATOM 915 O O . LEU A 1 116 ? -2.733 15.466 -6.112 1.00 68.69 116 LEU A O 1
ATOM 919 N N . VAL A 1 117 ? -0.641 15.054 -6.832 1.00 66.38 117 VAL A N 1
ATOM 920 C CA . VAL A 1 117 ? -0.832 15.650 -8.161 1.00 66.38 117 VAL A CA 1
ATOM 921 C C . VAL A 1 117 ? -1.961 14.941 -8.909 1.00 66.38 117 VAL A C 1
ATOM 923 O O . VAL A 1 117 ? -2.868 15.592 -9.419 1.00 66.38 117 VAL A O 1
ATOM 926 N N . ASN A 1 118 ? -1.956 13.607 -8.927 1.00 69.94 118 ASN A N 1
ATOM 927 C CA . ASN A 1 118 ? -2.961 12.829 -9.649 1.00 69.94 118 ASN A CA 1
ATOM 928 C C . ASN A 1 118 ? -4.378 13.034 -9.106 1.00 69.94 118 ASN A C 1
ATOM 930 O O . ASN A 1 118 ? -5.317 13.083 -9.904 1.00 69.94 118 ASN A O 1
ATOM 934 N N . LEU A 1 119 ? -4.514 13.156 -7.783 1.00 69.31 119 LEU A N 1
ATOM 935 C CA . LEU A 1 119 ? -5.772 13.480 -7.117 1.00 69.31 119 LEU A CA 1
ATOM 936 C C . LEU A 1 119 ? -6.237 14.914 -7.428 1.00 69.31 119 LEU A C 1
ATOM 938 O O . LEU A 1 119 ? -7.427 15.138 -7.608 1.00 69.31 119 LEU A O 1
ATOM 942 N N . ALA A 1 120 ? -5.317 15.880 -7.519 1.00 64.31 120 ALA A N 1
ATOM 943 C CA . ALA A 1 120 ? -5.646 17.269 -7.853 1.00 64.31 120 ALA A CA 1
ATOM 944 C C . ALA A 1 120 ? -6.015 17.457 -9.336 1.00 64.31 120 ALA A C 1
ATOM 946 O O . ALA A 1 120 ? -6.781 18.353 -9.690 1.00 64.31 120 ALA A O 1
ATOM 947 N N . GLU A 1 121 ? -5.465 16.626 -10.219 1.00 60.25 121 GLU A N 1
ATOM 948 C CA . GLU A 1 121 ? -5.665 16.738 -11.660 1.00 60.25 121 GLU A CA 1
ATOM 949 C C . GLU A 1 121 ? -6.955 16.067 -12.153 1.00 60.25 121 GLU A C 1
ATOM 951 O O . GLU A 1 121 ? -7.490 16.505 -13.170 1.00 60.25 121 GLU A O 1
ATOM 956 N N . HIS A 1 122 ? -7.487 15.024 -11.501 1.00 60.34 122 HIS A N 1
ATOM 957 C CA . HIS A 1 122 ? -8.559 14.179 -12.060 1.00 60.34 122 HIS A CA 1
ATOM 958 C C . HIS A 1 122 ? -9.710 13.906 -11.085 1.00 60.34 122 HIS A C 1
ATOM 960 O O . HIS A 1 122 ? -9.494 13.696 -9.903 1.00 60.34 122 HIS A O 1
ATOM 966 N N . ASN A 1 123 ? -10.932 13.837 -11.625 1.00 63.97 123 ASN A N 1
ATOM 967 C CA . ASN A 1 123 ? -12.137 13.402 -10.908 1.00 63.97 123 ASN A CA 1
ATOM 968 C C . ASN A 1 123 ? -12.569 12.029 -11.395 1.00 63.97 123 ASN A C 1
ATOM 970 O O . ASN A 1 123 ? -13.583 11.864 -12.069 1.00 63.97 123 ASN A O 1
ATOM 974 N N . GLU A 1 124 ? -11.699 11.067 -11.144 1.00 72.19 124 GLU A N 1
ATOM 975 C CA . GLU A 1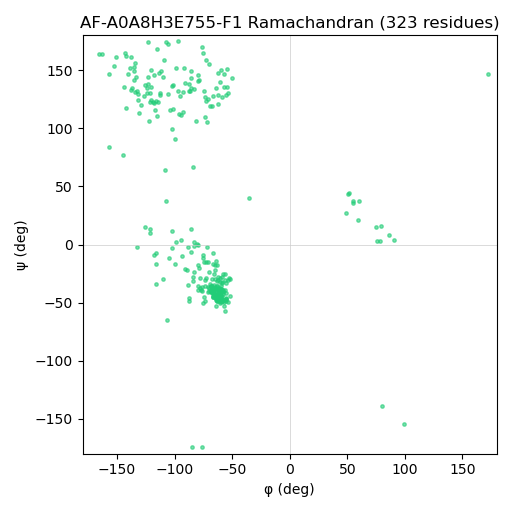 124 ? -11.941 9.659 -11.412 1.00 72.19 124 GLU A CA 1
ATOM 976 C C . GLU A 1 124 ? -12.123 8.923 -10.076 1.00 72.19 124 GLU A C 1
ATOM 978 O O . GLU A 1 124 ? -11.679 9.426 -9.036 1.00 72.19 124 GLU A O 1
ATOM 983 N N . PRO A 1 125 ? -12.769 7.745 -10.069 1.00 82.06 125 PRO A N 1
ATOM 984 C CA . PRO A 1 125 ? -12.841 6.909 -8.879 1.00 82.06 125 PRO A CA 1
ATOM 985 C C . PRO A 1 125 ? -11.458 6.700 -8.247 1.00 82.06 125 PRO A C 1
ATOM 987 O O . PRO A 1 125 ? -10.446 6.555 -8.938 1.00 82.06 125 PRO A O 1
ATOM 990 N N . ILE A 1 126 ? -11.396 6.659 -6.915 1.00 84.38 126 ILE A N 1
ATOM 991 C CA . ILE A 1 126 ? -10.124 6.505 -6.196 1.00 84.38 126 ILE A CA 1
ATOM 992 C C . ILE A 1 126 ? -9.346 5.246 -6.619 1.00 84.38 126 ILE A C 1
ATOM 994 O O . ILE A 1 126 ? -8.128 5.362 -6.781 1.00 84.38 126 ILE A O 1
ATOM 998 N N . PRO A 1 127 ? -9.966 4.072 -6.872 1.00 88.62 127 PRO A N 1
ATOM 999 C CA . PRO A 1 127 ? -9.230 2.917 -7.388 1.00 88.62 127 PRO A CA 1
ATOM 1000 C C . PRO A 1 127 ? -8.525 3.191 -8.717 1.00 88.62 127 PRO A C 1
ATOM 1002 O O . PRO A 1 127 ? -7.382 2.767 -8.895 1.00 88.62 127 PRO A O 1
ATOM 1005 N N . ASP A 1 128 ? -9.164 3.939 -9.618 1.00 87.00 128 ASP A N 1
ATOM 1006 C CA . ASP A 1 128 ? -8.583 4.314 -10.908 1.00 87.00 128 ASP A CA 1
ATOM 1007 C C . ASP A 1 128 ? -7.412 5.283 -10.709 1.00 87.00 128 ASP A C 1
ATOM 1009 O O . ASP A 1 128 ? -6.349 5.098 -11.309 1.00 87.00 128 ASP A O 1
ATOM 1013 N N . THR A 1 129 ? -7.548 6.231 -9.773 1.00 84.69 129 THR A N 1
ATOM 1014 C CA . THR A 1 129 ? -6.453 7.134 -9.377 1.00 84.69 129 THR A CA 1
ATOM 1015 C C . THR A 1 129 ? -5.265 6.372 -8.805 1.00 84.69 129 THR A C 1
ATOM 1017 O O . THR A 1 129 ? -4.114 6.655 -9.154 1.00 84.69 129 THR A O 1
ATOM 1020 N N . LEU A 1 130 ? -5.511 5.382 -7.945 1.00 86.50 130 LEU A N 1
ATOM 1021 C CA . LEU A 1 130 ? -4.462 4.533 -7.383 1.00 86.50 130 LEU A CA 1
ATOM 1022 C C . LEU A 1 130 ? -3.779 3.720 -8.487 1.00 86.50 130 LEU A C 1
ATOM 1024 O O . LEU A 1 130 ? -2.553 3.734 -8.577 1.00 86.50 130 LEU A O 1
ATOM 1028 N N . ASN A 1 131 ? -4.546 3.092 -9.380 1.00 89.75 131 ASN A N 1
ATOM 1029 C CA . ASN A 1 131 ? -4.012 2.335 -10.510 1.00 89.75 131 ASN A CA 1
ATOM 1030 C C . ASN A 1 131 ? -3.142 3.210 -11.433 1.00 89.75 131 ASN A C 1
ATOM 1032 O O . ASN A 1 131 ? -1.988 2.868 -11.704 1.00 89.75 131 ASN A O 1
ATOM 1036 N N . ARG A 1 132 ? -3.633 4.392 -11.828 1.00 86.38 132 ARG A N 1
ATOM 1037 C CA . ARG A 1 132 ? -2.877 5.362 -12.637 1.00 86.38 132 ARG A CA 1
ATOM 1038 C C . ARG A 1 132 ? -1.610 5.840 -11.931 1.00 86.38 132 ARG A C 1
ATOM 1040 O O . ARG A 1 132 ? -0.566 5.983 -12.571 1.00 86.38 132 ARG A O 1
ATOM 1047 N N . THR A 1 133 ? -1.680 6.073 -10.621 1.00 85.06 133 THR A N 1
ATOM 1048 C CA . THR A 1 133 ? -0.515 6.476 -9.822 1.00 85.06 133 THR A CA 1
ATOM 1049 C C . THR A 1 133 ? 0.553 5.392 -9.828 1.00 85.06 133 THR A C 1
ATOM 1051 O O . THR A 1 133 ? 1.708 5.694 -10.125 1.00 85.06 133 THR A O 1
ATOM 1054 N N . PHE A 1 134 ? 0.173 4.135 -9.590 1.00 89.06 134 PHE A N 1
ATOM 1055 C CA . PHE A 1 134 ? 1.099 3.004 -9.637 1.00 89.06 134 PHE A CA 1
ATOM 1056 C C . PHE A 1 134 ? 1.756 2.873 -11.016 1.00 89.06 134 PHE A C 1
ATOM 1058 O O . PHE A 1 134 ? 2.980 2.817 -11.090 1.00 89.06 134 PHE A O 1
ATOM 1065 N N . HIS A 1 135 ? 0.990 2.924 -12.113 1.00 89.50 135 HIS A N 1
ATOM 1066 C CA . HIS A 1 135 ? 1.560 2.869 -13.468 1.00 89.50 135 HIS A CA 1
ATOM 1067 C C . HIS A 1 135 ? 2.484 4.040 -13.785 1.00 89.50 135 HIS A C 1
ATOM 1069 O O . HIS A 1 135 ? 3.514 3.849 -14.430 1.00 89.50 135 HIS A O 1
ATOM 1075 N N . SER A 1 136 ? 2.143 5.254 -13.347 1.00 84.25 136 SER A N 1
ATOM 1076 C CA . SER A 1 136 ? 3.003 6.409 -13.599 1.00 84.25 136 SER A CA 1
ATOM 1077 C C . SER A 1 136 ? 4.327 6.299 -12.852 1.00 84.25 136 SER A C 1
ATOM 1079 O O . SER A 1 136 ? 5.366 6.551 -13.458 1.00 84.25 136 SER A O 1
ATOM 1081 N N . VAL A 1 137 ? 4.297 5.919 -11.571 1.00 82.69 137 VAL A N 1
ATOM 1082 C CA . VAL A 1 137 ? 5.513 5.696 -10.773 1.00 82.69 137 VAL A CA 1
ATOM 1083 C C . VAL A 1 137 ? 6.352 4.578 -11.394 1.00 82.69 137 VAL A C 1
ATOM 1085 O O . VAL A 1 137 ? 7.562 4.713 -11.549 1.00 82.69 137 VAL A O 1
ATOM 1088 N N . ASP A 1 138 ? 5.712 3.491 -11.815 1.00 88.19 138 ASP A N 1
ATOM 1089 C CA . ASP A 1 138 ? 6.381 2.337 -12.408 1.00 88.19 138 ASP A CA 1
ATOM 1090 C C . ASP A 1 138 ? 7.094 2.655 -13.734 1.00 88.19 138 ASP A C 1
ATOM 1092 O O . ASP A 1 138 ? 8.227 2.223 -13.985 1.00 88.19 138 ASP A O 1
ATOM 1096 N N . ARG A 1 139 ? 6.446 3.467 -14.577 1.00 85.75 139 ARG A N 1
ATOM 1097 C CA . ARG A 1 139 ? 7.030 3.974 -15.822 1.00 85.75 139 ARG A CA 1
ATOM 1098 C C . ARG A 1 139 ? 8.237 4.861 -15.545 1.00 85.75 139 ARG A C 1
ATOM 1100 O O . ARG A 1 139 ? 9.272 4.670 -16.175 1.00 85.75 139 ARG A O 1
ATOM 1107 N N . GLU A 1 140 ? 8.129 5.789 -14.598 1.00 80.44 140 GLU A N 1
ATOM 1108 C CA . GLU A 1 140 ? 9.232 6.688 -14.236 1.00 80.44 140 GLU A CA 1
ATOM 1109 C C . GLU A 1 140 ? 10.440 5.904 -13.701 1.00 80.44 140 GLU A C 1
ATOM 1111 O O . GLU A 1 140 ? 11.564 6.123 -14.153 1.00 80.44 140 GLU A O 1
ATOM 1116 N N . LEU A 1 141 ? 10.216 4.908 -12.837 1.00 79.62 141 LEU A N 1
ATOM 1117 C CA . LEU A 1 141 ? 11.276 4.003 -12.376 1.00 79.62 141 LEU A CA 1
ATOM 1118 C C . LEU A 1 141 ? 11.934 3.245 -13.537 1.00 79.62 141 LEU A C 1
ATOM 1120 O O . LEU A 1 141 ? 13.148 3.037 -13.533 1.00 79.62 141 LEU A O 1
ATOM 1124 N N . SER A 1 142 ? 11.158 2.875 -14.556 1.00 82.31 142 SER A N 1
ATOM 1125 C CA . SER A 1 142 ? 11.685 2.200 -15.743 1.00 82.31 142 SER A CA 1
ATOM 1126 C C . SER A 1 142 ? 12.479 3.121 -16.666 1.00 82.31 142 SER A C 1
ATOM 1128 O O . SER A 1 142 ? 13.508 2.714 -17.206 1.00 82.31 142 SER A O 1
ATOM 1130 N N . GLU A 1 143 ? 12.072 4.381 -16.799 1.00 80.75 143 GLU A N 1
ATOM 1131 C CA . GLU A 1 143 ? 12.839 5.402 -17.518 1.00 80.75 143 GLU A CA 1
ATOM 1132 C C . GLU A 1 143 ? 14.163 5.718 -16.812 1.00 80.75 143 GLU A C 1
ATOM 1134 O O . GLU A 1 143 ? 15.201 5.848 -17.468 1.00 80.75 143 GLU A O 1
ATOM 1139 N N . MET A 1 144 ? 14.147 5.794 -15.479 1.00 74.81 144 MET A N 1
ATOM 1140 C CA . MET A 1 144 ? 15.348 5.930 -14.654 1.00 74.81 144 MET A CA 1
ATOM 1141 C C . MET A 1 144 ? 16.289 4.731 -14.847 1.00 74.81 144 MET A C 1
ATOM 1143 O O . MET A 1 144 ? 17.505 4.911 -14.994 1.00 74.81 144 MET A O 1
ATOM 1147 N N . ALA A 1 145 ? 15.741 3.516 -14.922 1.00 77.12 145 ALA A N 1
ATOM 1148 C CA . ALA A 1 145 ? 16.527 2.311 -15.155 1.00 77.12 145 ALA A CA 1
ATOM 1149 C C . ALA A 1 145 ? 17.161 2.252 -16.546 1.00 77.12 145 ALA A C 1
ATOM 1151 O O . ALA A 1 145 ? 18.340 1.915 -16.672 1.00 77.12 145 ALA A O 1
ATOM 1152 N N . ALA A 1 146 ? 16.428 2.661 -17.582 1.00 78.25 146 ALA A N 1
ATOM 1153 C CA . ALA A 1 146 ? 16.959 2.775 -18.939 1.00 78.25 146 ALA A CA 1
ATOM 1154 C C . ALA A 1 146 ? 18.106 3.800 -19.043 1.00 78.25 146 ALA A C 1
ATOM 1156 O O . ALA A 1 146 ? 18.997 3.656 -19.877 1.00 78.25 146 ALA A O 1
ATOM 1157 N N . GLN A 1 147 ? 18.109 4.818 -18.177 1.00 75.19 147 GLN A N 1
ATOM 1158 C CA . GLN A 1 147 ? 19.176 5.820 -18.076 1.00 75.19 147 GLN A CA 1
ATOM 1159 C C . GLN A 1 147 ? 20.364 5.360 -17.208 1.00 75.19 147 GLN A C 1
ATOM 1161 O O . GLN A 1 147 ? 21.306 6.126 -17.019 1.00 75.19 147 GLN A O 1
ATOM 1166 N N . GLY A 1 148 ? 20.339 4.128 -16.681 1.00 70.69 148 GLY A N 1
ATOM 1167 C CA . GLY A 1 148 ? 21.408 3.559 -15.852 1.00 70.69 148 GLY A CA 1
ATOM 1168 C C . GLY A 1 148 ? 21.455 4.101 -14.421 1.00 70.69 148 GLY A C 1
ATOM 1169 O O . GLY A 1 148 ? 22.463 3.937 -13.740 1.00 70.69 148 GLY A O 1
ATOM 1170 N N . THR A 1 149 ? 20.390 4.766 -13.959 1.00 61.03 149 THR A N 1
ATOM 1171 C CA . THR A 1 149 ? 20.362 5.411 -12.632 1.00 61.03 149 THR A CA 1
ATOM 1172 C C . THR A 1 149 ? 19.866 4.485 -11.515 1.00 61.03 149 THR A C 1
ATOM 1174 O O . THR A 1 149 ? 20.187 4.706 -10.351 1.00 61.03 149 THR A O 1
ATOM 1177 N N . THR A 1 150 ? 19.112 3.427 -11.842 1.00 65.44 150 THR A N 1
ATOM 1178 C CA . THR A 1 150 ? 18.632 2.416 -10.882 1.00 65.44 150 THR A CA 1
ATOM 1179 C C . THR A 1 150 ? 18.311 1.096 -11.587 1.00 65.44 150 THR A C 1
ATOM 1181 O O . THR A 1 150 ? 17.835 1.097 -12.710 1.00 65.44 150 THR A O 1
ATOM 1184 N N . HIS A 1 151 ? 18.524 -0.047 -10.938 1.00 66.81 151 HIS A N 1
ATOM 1185 C CA . HIS A 1 151 ? 18.102 -1.362 -11.455 1.00 66.81 151 HIS A CA 1
ATOM 1186 C C . HIS A 1 151 ? 17.236 -2.136 -10.447 1.00 66.81 151 HIS A C 1
ATOM 1188 O O . HIS A 1 151 ? 17.054 -3.340 -10.581 1.00 66.81 151 HIS A O 1
ATOM 1194 N N . SER A 1 152 ? 16.728 -1.452 -9.418 1.00 78.88 152 SER A N 1
ATOM 1195 C CA . SER A 1 152 ? 15.994 -2.056 -8.300 1.00 78.88 152 SER A CA 1
ATOM 1196 C C . SER A 1 152 ? 14.488 -1.861 -8.456 1.00 78.88 152 SER A C 1
ATOM 1198 O O . SER A 1 152 ? 14.037 -0.763 -8.787 1.00 78.88 152 SER A O 1
ATOM 1200 N N . GLY A 1 153 ? 13.716 -2.911 -8.176 1.00 85.38 153 GLY A N 1
ATOM 1201 C CA . GLY A 1 153 ? 12.293 -2.803 -7.881 1.00 85.38 153 GLY A CA 1
ATOM 1202 C C . GLY A 1 153 ? 11.981 -2.792 -6.389 1.00 85.38 153 GLY A C 1
ATOM 1203 O O . GLY A 1 153 ? 12.868 -2.916 -5.538 1.00 85.38 153 GLY A O 1
ATOM 1204 N N . CYS A 1 154 ? 10.704 -2.593 -6.076 1.00 86.81 154 CYS A N 1
ATOM 1205 C CA . CYS A 1 154 ? 10.166 -2.664 -4.725 1.00 86.81 154 CYS A CA 1
ATOM 1206 C C . CYS A 1 154 ? 8.687 -3.064 -4.718 1.00 86.81 154 CYS A C 1
ATOM 1208 O O . CYS A 1 154 ? 7.931 -2.774 -5.650 1.00 86.81 154 CYS A O 1
ATOM 1210 N N . THR A 1 155 ? 8.257 -3.664 -3.611 1.00 91.00 155 THR A N 1
ATOM 1211 C CA . THR A 1 155 ? 6.838 -3.795 -3.280 1.00 91.00 155 THR A CA 1
ATOM 1212 C C . THR A 1 155 ? 6.256 -2.434 -2.906 1.00 91.00 155 THR A C 1
ATOM 1214 O O . THR A 1 155 ? 6.967 -1.559 -2.406 1.00 91.00 155 THR A O 1
ATOM 1217 N N . ALA A 1 156 ? 4.950 -2.272 -3.064 1.00 89.81 156 ALA A N 1
ATOM 1218 C CA . ALA A 1 156 ? 4.224 -1.107 -2.589 1.00 89.81 156 ALA A CA 1
ATOM 1219 C C . ALA A 1 156 ? 2.917 -1.540 -1.934 1.00 89.81 156 ALA A C 1
ATOM 1221 O O . ALA A 1 156 ? 2.179 -2.349 -2.488 1.00 89.81 156 ALA A O 1
ATOM 1222 N N . VAL A 1 157 ? 2.620 -0.959 -0.777 1.00 92.25 157 VAL A N 1
ATOM 1223 C CA . VAL A 1 157 ? 1.309 -1.010 -0.137 1.00 92.25 157 VAL A CA 1
ATOM 1224 C C . VAL A 1 157 ? 0.954 0.406 0.288 1.00 92.25 157 VAL A C 1
ATOM 1226 O O . VAL A 1 157 ? 1.784 1.130 0.836 1.00 92.25 157 VAL A O 1
ATOM 1229 N N . THR A 1 158 ? -0.260 0.834 -0.027 1.00 88.56 158 THR A N 1
ATOM 1230 C CA . THR A 1 158 ? -0.724 2.197 0.213 1.00 88.56 158 THR A CA 1
ATOM 1231 C C . THR A 1 158 ? -2.147 2.176 0.733 1.00 88.56 158 THR A C 1
ATOM 1233 O O . THR A 1 158 ? -2.921 1.271 0.414 1.00 88.56 158 THR A O 1
ATOM 1236 N N . ALA A 1 159 ? -2.485 3.195 1.516 1.00 87.31 159 ALA A N 1
ATOM 1237 C CA . ALA A 1 159 ? -3.855 3.478 1.889 1.00 87.31 159 ALA A CA 1
ATOM 1238 C C . ALA A 1 159 ? -4.175 4.970 1.773 1.00 87.31 159 ALA A C 1
ATOM 1240 O O . ALA A 1 159 ? -3.295 5.841 1.880 1.00 87.31 159 ALA A O 1
ATOM 1241 N N . PHE A 1 160 ? -5.453 5.240 1.538 1.00 84.00 160 PHE A N 1
ATOM 1242 C CA . PHE A 1 160 ? -6.041 6.562 1.439 1.00 84.00 160 PHE A CA 1
ATOM 1243 C C . PHE A 1 160 ? -7.425 6.531 2.091 1.00 84.00 160 PHE A C 1
ATOM 1245 O O . PHE A 1 160 ? -8.291 5.772 1.673 1.00 84.00 160 PHE A O 1
ATOM 1252 N N . LEU A 1 161 ? -7.611 7.315 3.150 1.00 82.75 161 LEU A N 1
ATOM 1253 C CA . LEU A 1 161 ? -8.890 7.448 3.840 1.00 82.75 161 LEU A CA 1
ATOM 1254 C C . LEU A 1 161 ? -9.615 8.677 3.291 1.00 82.75 161 LEU A C 1
ATOM 1256 O O . LEU A 1 161 ? -9.032 9.760 3.281 1.00 82.75 161 LEU A O 1
ATOM 1260 N N . ARG A 1 162 ? -10.868 8.506 2.872 1.00 79.19 162 ARG A N 1
ATOM 1261 C CA . ARG A 1 162 ? -11.740 9.573 2.376 1.00 79.19 162 ARG A CA 1
ATOM 1262 C C . ARG A 1 162 ? -13.047 9.581 3.163 1.00 79.19 162 ARG A C 1
ATOM 1264 O O . ARG A 1 162 ? -13.597 8.519 3.448 1.00 79.19 162 ARG A O 1
ATOM 1271 N N . LEU A 1 163 ? -13.528 10.761 3.539 1.00 81.12 163 LEU A N 1
ATOM 1272 C CA . LEU A 1 163 ? -14.887 10.922 4.051 1.00 81.12 163 LEU A CA 1
ATOM 1273 C C . LEU A 1 163 ? -15.834 11.105 2.868 1.00 81.12 163 LEU A C 1
ATOM 1275 O O . LEU A 1 163 ? -15.499 11.862 1.964 1.00 81.12 163 LEU A O 1
ATOM 1279 N N . GLU A 1 164 ? -16.976 10.420 2.858 1.00 80.06 164 GLU A N 1
ATOM 1280 C CA . GLU A 1 164 ? -17.915 10.404 1.731 1.00 80.06 164 GLU A CA 1
ATOM 1281 C C . GLU A 1 164 ? -19.376 10.558 2.153 1.00 80.06 164 GLU A C 1
ATOM 1283 O O . GLU A 1 164 ? -19.775 10.082 3.213 1.00 80.06 164 GLU A O 1
ATOM 1288 N N . ASP A 1 165 ? -20.198 11.168 1.303 1.00 79.88 165 ASP A N 1
ATOM 1289 C CA . ASP A 1 165 ? -21.653 11.173 1.445 1.00 79.88 165 ASP A CA 1
ATOM 1290 C C . ASP A 1 165 ? -22.274 9.821 1.026 1.00 79.88 165 ASP A C 1
ATOM 1292 O O . ASP A 1 165 ? -21.592 8.816 0.756 1.00 79.88 165 ASP A O 1
ATOM 1296 N N . ALA A 1 166 ? -23.608 9.766 1.012 1.00 81.12 166 ALA A N 1
ATOM 1297 C CA . ALA A 1 166 ? -24.356 8.581 0.604 1.00 81.12 166 ALA A CA 1
ATOM 1298 C C . ALA A 1 166 ? -24.157 8.245 -0.886 1.00 81.12 166 ALA A C 1
ATOM 1300 O O . ALA A 1 166 ? -24.265 7.084 -1.280 1.00 81.12 166 ALA A O 1
ATOM 1301 N N . GLU A 1 167 ? -23.826 9.243 -1.702 1.00 80.00 167 GLU A N 1
ATOM 1302 C CA . GLU A 1 167 ? -23.588 9.140 -3.137 1.00 80.00 167 GLU A CA 1
ATOM 1303 C C . GLU A 1 167 ? -22.124 8.799 -3.484 1.00 80.00 167 GLU A C 1
ATOM 1305 O O . GLU A 1 167 ? -21.806 8.599 -4.658 1.00 80.00 167 GLU A O 1
ATOM 1310 N N . GLY A 1 168 ? -21.240 8.687 -2.483 1.00 74.94 168 GLY A N 1
ATOM 1311 C CA . GLY A 1 168 ? -19.817 8.363 -2.667 1.00 74.94 168 GLY A CA 1
ATOM 1312 C C . GLY A 1 168 ? -18.970 9.558 -3.108 1.00 74.94 168 GLY A C 1
ATOM 1313 O O . GLY A 1 168 ? -17.846 9.390 -3.599 1.00 74.94 168 GLY A O 1
ATOM 1314 N N . LYS A 1 169 ? -19.510 10.772 -2.966 1.00 73.12 169 LYS A N 1
ATOM 1315 C CA . LYS A 1 169 ? -18.761 12.007 -3.169 1.00 73.12 169 LYS A CA 1
ATOM 1316 C C . LYS A 1 169 ? -18.054 12.380 -1.876 1.00 73.12 169 LYS A C 1
ATOM 1318 O O . LYS A 1 169 ? -18.613 12.161 -0.804 1.00 73.12 169 LYS A O 1
ATOM 1323 N N . PRO A 1 170 ? -16.834 12.928 -1.946 1.00 66.62 170 PRO A N 1
ATOM 1324 C CA . PRO A 1 170 ? -16.168 13.374 -0.741 1.00 66.62 170 PRO A CA 1
ATOM 1325 C C . PRO A 1 170 ? -16.965 14.462 -0.001 1.00 66.62 170 PRO A C 1
ATOM 1327 O O . PRO A 1 170 ? -17.728 15.198 -0.631 1.00 66.62 170 PRO A O 1
ATOM 1330 N N . VAL A 1 171 ? -16.816 14.510 1.328 1.00 63.19 171 VAL A N 1
ATOM 1331 C CA . VAL A 1 171 ? -17.480 15.479 2.222 1.00 63.19 171 VAL A CA 1
ATOM 1332 C C . VAL A 1 171 ? -16.481 16.277 3.068 1.00 63.19 171 VAL A C 1
ATOM 1334 O O . VAL A 1 171 ? -15.582 15.698 3.675 1.00 63.19 171 VAL A O 1
ATOM 1337 N N . ALA A 1 172 ? -16.685 17.598 3.143 1.00 51.78 172 ALA A N 1
ATOM 1338 C CA . ALA A 1 172 ? -15.852 18.556 3.890 1.00 51.78 172 ALA A CA 1
ATOM 1339 C C . ALA A 1 172 ? -16.101 18.496 5.381 1.00 51.78 172 ALA A C 1
ATOM 1341 O O . ALA A 1 172 ? -15.216 18.707 6.207 1.00 51.78 172 ALA A O 1
ATOM 1342 N N . ASP A 1 173 ? -17.382 18.342 5.691 1.00 56.69 173 ASP A N 1
ATOM 1343 C CA . ASP A 1 173 ? -17.937 18.732 6.958 1.00 56.69 173 ASP A CA 1
ATOM 1344 C C . ASP A 1 173 ? -18.510 17.508 7.665 1.00 56.69 173 ASP A C 1
ATOM 1346 O O . ASP A 1 173 ? -19.405 16.824 7.164 1.00 56.69 173 ASP A O 1
ATOM 1350 N N . THR A 1 174 ? -18.002 17.257 8.867 1.00 65.56 174 THR A N 1
ATOM 1351 C CA . THR A 1 174 ? -18.454 16.176 9.738 1.00 65.56 174 THR A CA 1
ATOM 1352 C C . THR A 1 174 ? -19.727 16.524 10.516 1.00 65.56 174 THR A C 1
ATOM 1354 O O . THR A 1 174 ? -20.211 15.684 11.272 1.00 65.56 174 THR A O 1
ATOM 1357 N N . HIS A 1 175 ? -20.305 17.722 10.332 1.00 67.50 175 HIS A N 1
ATOM 1358 C CA . HIS A 1 175 ? -21.588 18.099 10.945 1.00 67.50 175 HIS A CA 1
ATOM 1359 C C . HIS A 1 175 ? -22.800 17.360 10.330 1.00 67.50 175 HIS A C 1
ATOM 1361 O O . HIS A 1 175 ? -23.881 17.372 10.925 1.00 67.50 175 HIS A O 1
ATOM 1367 N N . GLY A 1 176 ? -22.647 16.720 9.161 1.00 70.69 176 GLY A N 1
ATOM 1368 C CA . GLY A 1 176 ? -23.665 15.879 8.511 1.00 70.69 176 GLY A CA 1
ATOM 1369 C C . GLY A 1 176 ? -23.350 14.376 8.578 1.00 70.69 176 GLY A C 1
ATOM 1370 O O . GLY A 1 176 ? -22.279 13.996 9.039 1.00 70.69 176 GLY A O 1
ATOM 1371 N N . PRO A 1 177 ? -24.257 13.487 8.129 1.00 78.62 177 PRO A N 1
ATOM 1372 C CA . PRO A 1 177 ? -23.946 12.066 8.010 1.00 78.62 177 PRO A CA 1
ATOM 1373 C C . PRO A 1 177 ? -22.886 11.846 6.923 1.00 78.62 177 PRO A C 1
ATOM 1375 O O . PRO A 1 177 ? -23.065 12.274 5.785 1.00 78.62 177 PRO A O 1
ATOM 1378 N N . TYR A 1 178 ? -21.812 11.143 7.271 1.00 83.94 178 TYR A N 1
ATOM 1379 C CA . TYR A 1 178 ? -20.746 10.763 6.350 1.00 83.94 178 TYR A CA 1
ATOM 1380 C C . TYR A 1 178 ? -20.301 9.324 6.599 1.00 83.94 178 TYR A C 1
ATOM 1382 O O . TYR A 1 178 ? -20.514 8.749 7.668 1.00 83.94 178 TYR A O 1
ATOM 1390 N N . ARG A 1 179 ? -19.643 8.758 5.596 1.00 87.62 179 ARG A N 1
ATOM 1391 C CA . ARG A 1 179 ? -19.000 7.449 5.609 1.00 87.62 179 ARG A CA 1
ATOM 1392 C C . ARG A 1 179 ? -17.496 7.644 5.580 1.00 87.62 179 ARG A C 1
ATOM 1394 O O . ARG A 1 179 ? -16.989 8.556 4.940 1.00 87.62 179 ARG A O 1
ATOM 1401 N N . ARG A 1 180 ? -16.760 6.790 6.282 1.00 88.38 180 ARG A N 1
ATOM 1402 C CA . ARG A 1 180 ? -15.292 6.797 6.299 1.00 88.38 180 ARG A CA 1
ATOM 1403 C C . ARG A 1 180 ? -14.807 5.677 5.395 1.00 88.38 180 ARG A C 1
ATOM 1405 O O . ARG A 1 180 ? -14.795 4.533 5.825 1.00 88.38 180 ARG A O 1
ATOM 1412 N N . VAL A 1 181 ? -14.418 5.967 4.163 1.00 90.00 181 VAL A N 1
ATOM 1413 C CA . VAL A 1 181 ? -14.027 4.937 3.193 1.00 90.00 181 VAL A CA 1
ATOM 1414 C C . VAL A 1 181 ? -12.508 4.856 3.092 1.00 90.00 181 VAL A C 1
ATOM 1416 O O . VAL A 1 181 ? -11.824 5.807 2.713 1.00 90.00 181 VAL A O 1
ATOM 1419 N N . LEU A 1 182 ? -11.964 3.705 3.474 1.00 91.19 182 LEU A N 1
ATOM 1420 C CA . LEU A 1 182 ? -10.552 3.381 3.370 1.00 91.19 182 LEU A CA 1
ATOM 1421 C C . LEU A 1 182 ? -10.282 2.658 2.052 1.00 91.19 182 LEU A C 1
ATOM 1423 O O . LEU A 1 182 ? -10.692 1.516 1.855 1.00 91.19 182 LEU A O 1
ATOM 1427 N N . TYR A 1 183 ? -9.531 3.316 1.182 1.00 92.56 183 TYR A N 1
ATOM 1428 C CA . TYR A 1 183 ? -9.011 2.746 -0.048 1.00 92.56 183 TYR A CA 1
ATOM 1429 C C . TYR A 1 183 ? -7.623 2.176 0.192 1.00 92.56 183 TYR A C 1
ATOM 1431 O O . TYR A 1 183 ? -6.760 2.863 0.742 1.00 92.56 183 TYR A O 1
ATOM 1439 N N . THR A 1 184 ? -7.376 0.949 -0.250 1.00 94.88 184 THR A N 1
ATOM 1440 C CA . THR A 1 184 ? -6.040 0.341 -0.230 1.00 94.88 184 THR A CA 1
ATOM 1441 C C . THR A 1 184 ? -5.604 -0.035 -1.635 1.00 94.88 184 THR A C 1
ATOM 1443 O O . THR A 1 184 ? -6.430 -0.352 -2.490 1.00 94.88 184 THR A O 1
ATOM 1446 N N . ALA A 1 185 ? -4.295 -0.007 -1.875 1.00 95.81 185 ALA A N 1
ATOM 1447 C CA . ALA A 1 185 ? -3.695 -0.524 -3.097 1.00 95.81 185 ALA A CA 1
ATOM 1448 C C . ALA A 1 185 ? -2.348 -1.180 -2.802 1.00 95.81 185 ALA A C 1
ATOM 1450 O O . ALA A 1 185 ? -1.534 -0.589 -2.083 1.00 95.81 185 ALA A O 1
ATOM 1451 N N . ASN A 1 186 ? -2.084 -2.359 -3.371 1.00 96.75 186 ASN A N 1
ATOM 1452 C CA . ASN A 1 186 ? -0.780 -3.006 -3.246 1.00 96.75 186 ASN A CA 1
ATOM 1453 C C . ASN A 1 186 ? -0.290 -3.692 -4.531 1.00 96.75 186 ASN A C 1
ATOM 1455 O O . ASN A 1 186 ? -1.074 -4.245 -5.298 1.00 96.75 186 ASN A O 1
ATOM 1459 N N . ALA A 1 187 ? 1.027 -3.680 -4.732 1.00 96.69 187 ALA A N 1
ATOM 1460 C CA . ALA A 1 187 ? 1.750 -4.459 -5.732 1.00 96.69 187 ALA A CA 1
ATOM 1461 C C . ALA A 1 187 ? 2.942 -5.134 -5.038 1.00 96.69 187 ALA A C 1
ATOM 1463 O O . ALA A 1 187 ? 3.754 -4.463 -4.398 1.00 96.69 187 ALA A O 1
ATOM 1464 N N . GLY A 1 188 ? 3.026 -6.459 -5.137 1.00 96.75 188 GLY A N 1
ATOM 1465 C CA . GLY A 1 188 ? 3.931 -7.281 -4.330 1.00 96.75 188 GLY A CA 1
ATOM 1466 C C . GLY A 1 188 ? 3.213 -7.921 -3.145 1.00 96.75 188 GLY A C 1
ATOM 1467 O O . GLY A 1 188 ? 1.999 -8.134 -3.198 1.00 96.75 188 GLY A O 1
ATOM 1468 N N . ASP A 1 189 ? 3.957 -8.237 -2.093 1.00 96.19 189 ASP A N 1
ATOM 1469 C CA . ASP A 1 189 ? 3.507 -8.990 -0.914 1.00 96.19 189 ASP A CA 1
ATOM 1470 C C . ASP A 1 189 ? 3.663 -8.235 0.416 1.00 96.19 189 ASP A C 1
ATOM 1472 O O . ASP A 1 189 ? 3.403 -8.786 1.485 1.00 96.19 189 ASP A O 1
ATOM 1476 N N . ALA A 1 190 ? 3.975 -6.938 0.356 1.00 95.69 190 ALA A N 1
ATOM 1477 C CA . ALA A 1 190 ? 3.649 -6.040 1.454 1.00 95.69 190 ALA A CA 1
ATOM 1478 C C . ALA A 1 190 ? 2.122 -6.003 1.634 1.00 95.69 190 ALA A C 1
ATOM 1480 O O . ALA A 1 190 ? 1.371 -5.780 0.675 1.00 95.69 190 ALA A O 1
ATOM 1481 N N . ARG A 1 191 ? 1.669 -6.225 2.869 1.00 97.62 191 ARG A N 1
ATOM 1482 C CA . ARG A 1 191 ? 0.263 -6.501 3.193 1.00 97.62 191 ARG A CA 1
ATOM 1483 C C . ARG A 1 191 ? -0.277 -5.489 4.198 1.00 97.62 191 ARG A C 1
ATOM 1485 O O . ARG A 1 191 ? 0.433 -5.055 5.107 1.00 97.62 191 ARG A O 1
ATOM 1492 N N . ALA A 1 192 ? -1.549 -5.141 4.016 1.00 98.12 192 ALA A N 1
ATOM 1493 C CA . ALA A 1 192 ? -2.358 -4.373 4.952 1.00 98.12 192 ALA A CA 1
ATOM 1494 C C . ALA A 1 192 ? -3.487 -5.233 5.549 1.00 98.12 192 ALA A C 1
ATOM 1496 O O . ALA A 1 192 ? -4.254 -5.862 4.807 1.00 98.12 192 ALA A O 1
ATOM 1497 N N . VAL A 1 193 ? -3.595 -5.237 6.880 1.00 98.75 193 VAL A N 1
ATOM 1498 C CA . VAL A 1 193 ? -4.580 -6.009 7.655 1.00 98.75 193 VAL A CA 1
ATOM 1499 C C . VAL A 1 193 ? -5.303 -5.088 8.637 1.00 98.75 193 VAL A C 1
ATOM 1501 O O . VAL A 1 193 ? -4.678 -4.477 9.503 1.00 98.75 193 VAL A O 1
ATOM 1504 N N . LEU A 1 194 ? -6.622 -4.997 8.497 1.00 98.62 194 LEU A N 1
ATOM 1505 C CA . LEU A 1 194 ? -7.527 -4.245 9.363 1.00 98.62 194 LEU A CA 1
ATOM 1506 C C . LEU A 1 194 ? -7.976 -5.112 10.544 1.00 98.62 194 LEU A C 1
ATOM 1508 O O . LEU A 1 194 ? -8.305 -6.283 10.370 1.00 98.62 194 LEU A O 1
ATOM 1512 N N . CYS A 1 195 ? -8.021 -4.538 11.741 1.00 98.31 195 CYS A N 1
ATOM 1513 C CA . CYS A 1 195 ? -8.661 -5.142 12.901 1.00 98.31 195 CYS A CA 1
ATOM 1514 C C . CYS A 1 195 ? -10.086 -4.604 13.046 1.00 98.31 195 CYS A C 1
ATOM 1516 O O . CYS A 1 195 ? -10.257 -3.441 13.410 1.00 98.31 195 CYS A O 1
ATOM 1518 N N . ARG A 1 196 ? -11.084 -5.471 12.833 1.00 97.31 196 ARG A N 1
ATOM 1519 C CA . ARG A 1 196 ? -12.512 -5.180 13.022 1.00 97.31 196 ARG A CA 1
ATOM 1520 C C . ARG A 1 196 ? -13.089 -6.031 14.145 1.00 97.31 196 ARG A C 1
ATOM 1522 O O . ARG A 1 196 ? -13.179 -7.251 14.003 1.00 97.31 196 ARG A O 1
ATOM 1529 N N . GLY A 1 197 ? -13.439 -5.422 15.274 1.00 95.81 197 GLY A N 1
ATOM 1530 C CA . GLY A 1 197 ? -13.974 -6.121 16.446 1.00 95.81 197 GLY A CA 1
ATOM 1531 C C . GLY A 1 197 ? -13.054 -7.250 16.926 1.00 95.81 197 GLY A C 1
ATOM 1532 O O . GLY A 1 197 ? -13.509 -8.330 17.310 1.00 95.81 197 GLY A O 1
ATOM 1533 N N . GLY A 1 198 ? -11.739 -7.051 16.829 1.00 96.56 198 GLY A N 1
ATOM 1534 C CA . GLY A 1 198 ? -10.740 -8.074 17.118 1.00 96.56 198 GLY A CA 1
ATOM 1535 C C . GLY A 1 198 ? -10.486 -9.127 16.051 1.00 96.56 198 GLY A C 1
ATOM 1536 O O . GLY A 1 198 ? -9.709 -10.049 16.305 1.00 96.56 198 GLY A O 1
ATOM 1537 N N . LYS A 1 199 ? -11.129 -9.045 14.888 1.00 98.50 199 LYS A N 1
ATOM 1538 C CA . LYS A 1 199 ? -10.915 -9.969 13.774 1.00 98.50 199 LYS A CA 1
ATOM 1539 C C . LYS A 1 199 ? -10.051 -9.337 12.703 1.00 98.50 199 LYS A C 1
ATOM 1541 O O . LYS A 1 199 ? -10.245 -8.180 12.340 1.00 98.50 199 LYS A O 1
ATOM 1546 N N . ALA A 1 200 ? -9.108 -10.119 12.196 1.00 98.62 200 ALA A N 1
ATOM 1547 C CA . ALA A 1 200 ? -8.283 -9.710 11.079 1.00 98.62 200 ALA A CA 1
ATOM 1548 C C . ALA A 1 200 ? -9.079 -9.738 9.768 1.00 98.62 200 ALA A C 1
ATOM 1550 O O . ALA A 1 200 ? -9.665 -10.756 9.398 1.00 98.62 200 ALA A O 1
ATOM 1551 N N . VAL A 1 201 ? -9.064 -8.614 9.057 1.00 98.56 201 VAL A N 1
ATOM 1552 C CA . VAL A 1 201 ? -9.642 -8.434 7.727 1.00 98.56 201 VAL A CA 1
ATOM 1553 C C . VAL A 1 201 ? -8.519 -7.977 6.800 1.00 98.56 201 VAL A C 1
ATOM 1555 O O . VAL A 1 201 ? -8.037 -6.848 6.882 1.00 98.56 201 VAL A O 1
ATOM 1558 N N . ARG A 1 202 ? -8.052 -8.869 5.924 1.00 98.50 202 ARG A N 1
ATOM 1559 C CA . ARG A 1 202 ? -6.991 -8.545 4.964 1.00 98.50 202 ARG A CA 1
ATOM 1560 C C . ARG A 1 202 ? -7.542 -7.640 3.859 1.00 98.50 202 ARG A C 1
ATOM 1562 O O . ARG A 1 202 ? -8.476 -8.028 3.167 1.00 98.50 202 ARG A O 1
ATOM 1569 N N . LEU A 1 203 ? -6.928 -6.470 3.665 1.00 98.31 203 LEU A N 1
ATOM 1570 C CA . LEU A 1 203 ? -7.348 -5.468 2.667 1.00 98.31 203 LEU A CA 1
ATOM 1571 C C . LEU A 1 203 ? -6.468 -5.457 1.408 1.00 98.31 203 LEU A C 1
ATOM 1573 O O . LEU A 1 203 ? -6.480 -4.510 0.630 1.00 98.31 203 LEU A O 1
ATOM 1577 N N . THR A 1 204 ? -5.616 -6.461 1.242 1.00 98.25 204 THR A N 1
ATOM 1578 C CA . THR A 1 204 ? -4.584 -6.526 0.196 1.00 98.25 204 THR A CA 1
ATOM 1579 C C . THR A 1 204 ? -4.444 -7.952 -0.314 1.00 98.25 204 THR A C 1
ATOM 1581 O O . THR A 1 204 ? -4.922 -8.896 0.321 1.00 98.25 204 THR A O 1
ATOM 1584 N N . TYR A 1 205 ? -3.791 -8.109 -1.462 1.00 97.50 205 TYR A N 1
ATOM 1585 C CA . TYR A 1 205 ? -3.563 -9.406 -2.088 1.00 97.50 205 TYR A CA 1
ATOM 1586 C C . TYR A 1 205 ? -2.068 -9.659 -2.263 1.00 97.50 205 TYR A C 1
ATOM 1588 O O . TYR A 1 205 ? -1.373 -8.866 -2.894 1.00 97.50 205 TYR A O 1
ATOM 1596 N N . ASP A 1 206 ? -1.560 -10.753 -1.705 1.00 97.50 206 ASP A N 1
ATOM 1597 C CA . ASP A 1 206 ? -0.146 -11.104 -1.805 1.00 97.50 206 ASP A CA 1
ATOM 1598 C C . ASP A 1 206 ? 0.183 -11.606 -3.216 1.00 97.50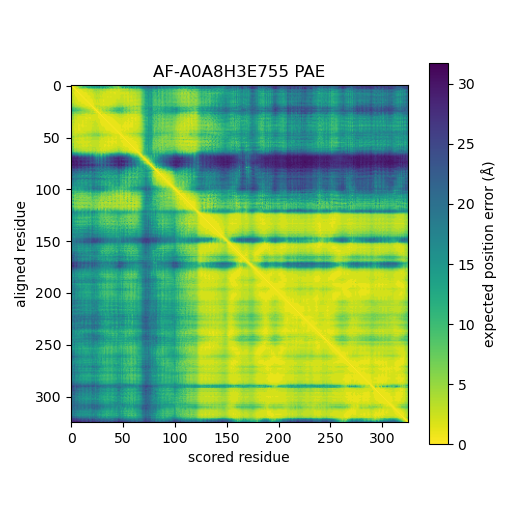 206 ASP A C 1
ATOM 1600 O O . ASP A 1 206 ? -0.177 -12.718 -3.605 1.00 97.50 206 ASP A O 1
ATOM 1604 N N . HIS A 1 207 ? 0.924 -10.809 -3.981 1.00 97.75 207 HIS A N 1
ATOM 1605 C CA . HIS A 1 207 ? 1.320 -11.153 -5.343 1.00 97.75 207 HIS A CA 1
ATOM 1606 C C . HIS A 1 207 ? 2.585 -12.026 -5.354 1.00 97.75 207 HIS A C 1
ATOM 1608 O O . HIS A 1 207 ? 3.634 -11.590 -5.830 1.00 97.75 207 HIS A O 1
ATOM 1614 N N . LYS A 1 208 ? 2.511 -13.265 -4.854 1.00 95.50 208 LYS A N 1
ATOM 1615 C CA . LYS A 1 208 ? 3.651 -14.208 -4.795 1.00 95.50 208 LYS A CA 1
ATOM 1616 C C . LYS A 1 208 ? 3.630 -15.225 -5.940 1.00 95.50 208 LYS A C 1
ATOM 1618 O O . LYS A 1 208 ? 2.568 -15.599 -6.424 1.00 95.50 208 LYS A O 1
ATOM 1623 N N . GLY A 1 209 ? 4.794 -15.733 -6.351 1.00 93.56 209 GLY A N 1
ATOM 1624 C CA . GLY A 1 209 ? 4.873 -16.778 -7.385 1.00 93.56 209 GLY A CA 1
ATOM 1625 C C . GLY A 1 209 ? 4.241 -18.113 -6.969 1.00 93.56 209 GLY A C 1
ATOM 1626 O O . GLY A 1 209 ? 3.925 -18.939 -7.818 1.00 93.56 209 GLY A O 1
ATOM 1627 N N . SER A 1 210 ? 4.021 -18.326 -5.670 1.00 93.00 210 SER A N 1
ATOM 1628 C CA . SER A 1 210 ? 3.258 -19.461 -5.139 1.00 93.00 210 SER A CA 1
ATOM 1629 C C . SER A 1 210 ? 1.744 -19.332 -5.343 1.00 93.00 210 SER A C 1
ATOM 1631 O O . SER A 1 210 ? 1.030 -20.328 -5.194 1.00 93.00 210 SER A O 1
ATOM 1633 N N . ASP A 1 211 ? 1.239 -18.138 -5.672 1.00 96.19 211 ASP A N 1
ATOM 1634 C CA . ASP A 1 211 ? -0.177 -17.931 -5.944 1.00 96.19 211 ASP A CA 1
ATOM 1635 C C . ASP A 1 211 ? -0.571 -18.498 -7.313 1.00 96.19 211 ASP A C 1
ATOM 1637 O O . ASP A 1 211 ? 0.063 -18.241 -8.336 1.00 96.19 211 ASP A O 1
ATOM 1641 N N . LYS A 1 212 ? -1.667 -19.260 -7.344 1.00 96.00 212 LYS A N 1
ATOM 1642 C CA . LYS A 1 212 ? -2.103 -19.967 -8.554 1.00 96.00 212 LYS A CA 1
ATOM 1643 C C . LYS A 1 212 ? -2.606 -19.016 -9.637 1.00 96.00 212 LYS A C 1
ATOM 1645 O O . LYS A 1 212 ? -2.431 -19.319 -10.816 1.00 96.00 212 LYS A O 1
ATOM 1650 N N . GLN A 1 213 ? -3.248 -17.908 -9.261 1.00 96.31 213 GLN A N 1
ATOM 1651 C CA . GLN A 1 213 ? -3.795 -16.957 -10.232 1.00 96.31 213 GLN A CA 1
ATOM 1652 C C . GLN A 1 213 ? -2.670 -16.138 -10.866 1.00 96.31 213 GLN A C 1
ATOM 1654 O O . GLN A 1 213 ? -2.598 -16.044 -12.092 1.00 96.31 213 GLN A O 1
ATOM 1659 N N . GLU A 1 214 ? -1.735 -15.639 -10.057 1.00 97.62 214 GLU A N 1
ATOM 1660 C CA . GLU A 1 214 ? -0.566 -14.919 -10.563 1.00 97.62 214 GLU A CA 1
ATOM 1661 C C . GLU A 1 214 ? 0.379 -15.830 -11.360 1.00 97.62 214 GLU A C 1
ATOM 1663 O O . GLU A 1 214 ? 0.836 -15.439 -12.435 1.00 97.62 214 GLU A O 1
ATOM 1668 N N . ALA A 1 215 ? 0.617 -17.071 -10.916 1.00 95.88 215 ALA A N 1
ATOM 1669 C CA . ALA A 1 215 ? 1.410 -18.033 -11.682 1.00 95.88 215 ALA A CA 1
ATOM 1670 C C . ALA A 1 215 ? 0.781 -18.324 -13.052 1.00 95.88 215 ALA A C 1
ATOM 1672 O O . ALA A 1 215 ? 1.487 -18.353 -14.062 1.00 95.88 215 ALA A O 1
ATOM 1673 N N . LYS A 1 216 ? -0.550 -18.479 -13.112 1.00 96.44 216 LYS A N 1
ATOM 1674 C CA . LYS A 1 216 ? -1.265 -18.633 -14.383 1.00 96.44 216 LYS A CA 1
ATOM 1675 C C . LYS A 1 216 ? -1.079 -17.406 -15.279 1.00 96.44 216 LYS A C 1
ATOM 1677 O O . LYS A 1 216 ? -0.746 -17.580 -16.446 1.00 96.44 216 LYS A O 1
ATOM 1682 N N . ARG A 1 217 ? -1.243 -16.189 -14.744 1.00 96.75 217 ARG A N 1
ATOM 1683 C CA . ARG A 1 217 ? -1.044 -14.935 -15.496 1.00 96.75 217 ARG A CA 1
ATOM 1684 C C . ARG A 1 217 ? 0.347 -14.869 -16.133 1.00 96.75 217 ARG A C 1
ATOM 1686 O O . ARG A 1 217 ? 0.471 -14.459 -17.281 1.00 96.75 217 ARG A O 1
ATOM 1693 N N . ILE A 1 218 ? 1.382 -15.284 -15.402 1.00 97.00 218 ILE A N 1
ATOM 1694 C CA . ILE A 1 218 ? 2.765 -15.305 -15.898 1.00 97.00 218 ILE A CA 1
ATOM 1695 C C . ILE A 1 218 ? 2.941 -16.327 -17.024 1.00 97.00 218 ILE A C 1
ATOM 1697 O O . ILE A 1 218 ? 3.548 -16.003 -18.042 1.00 97.00 218 ILE A O 1
ATOM 1701 N N . VAL A 1 219 ? 2.405 -17.541 -16.860 1.00 95.44 219 VAL A N 1
ATOM 1702 C CA . VAL A 1 219 ? 2.495 -18.592 -17.888 1.00 95.44 219 VAL A CA 1
ATOM 1703 C C . VAL A 1 219 ? 1.727 -18.202 -19.150 1.00 95.44 219 VAL A C 1
ATOM 1705 O O . VAL A 1 219 ? 2.238 -18.386 -20.252 1.00 95.44 219 VAL A O 1
ATOM 1708 N N . ASP A 1 220 ? 0.539 -17.611 -19.008 1.00 95.62 220 ASP A N 1
ATOM 1709 C CA . ASP A 1 220 ? -0.256 -17.121 -20.140 1.00 95.62 220 ASP A CA 1
ATOM 1710 C C . ASP A 1 220 ? 0.477 -16.010 -20.920 1.00 95.62 220 ASP A C 1
ATOM 1712 O O . ASP A 1 220 ? 0.309 -15.896 -22.132 1.00 95.62 220 ASP A O 1
ATOM 1716 N N . ALA A 1 221 ? 1.316 -15.219 -20.241 1.00 94.00 221 ALA A N 1
ATOM 1717 C CA . ALA A 1 221 ? 2.175 -14.205 -20.853 1.00 94.00 221 ALA A CA 1
ATOM 1718 C C . ALA A 1 221 ? 3.463 -14.781 -21.483 1.00 94.00 221 ALA A C 1
ATOM 1720 O O . ALA A 1 221 ? 4.254 -14.026 -22.035 1.00 94.00 221 ALA A O 1
ATOM 1721 N N . GLY A 1 222 ? 3.690 -16.100 -21.417 1.00 94.56 222 GLY A N 1
ATOM 1722 C CA . GLY A 1 222 ? 4.872 -16.771 -21.975 1.00 94.56 222 GLY A CA 1
ATOM 1723 C C . GLY A 1 222 ? 6.057 -16.908 -21.012 1.00 94.56 222 GLY A C 1
ATOM 1724 O O . GLY A 1 222 ? 7.107 -17.417 -21.407 1.00 94.56 222 GLY A O 1
ATOM 1725 N N . GLY A 1 223 ? 5.900 -16.485 -19.755 1.00 94.62 223 GLY A N 1
ATOM 1726 C CA . GLY A 1 223 ? 6.886 -16.687 -18.695 1.00 94.62 223 GLY A CA 1
ATOM 1727 C C . GLY A 1 223 ? 6.737 -18.047 -18.014 1.00 94.62 223 GLY A C 1
ATOM 1728 O O . GLY A 1 223 ? 5.918 -18.885 -18.390 1.00 94.62 223 GLY A O 1
ATOM 1729 N N . PHE A 1 224 ? 7.512 -18.275 -16.957 1.00 94.19 224 PHE A N 1
ATOM 1730 C CA . PHE A 1 224 ? 7.353 -19.457 -16.110 1.00 94.19 224 PHE A CA 1
ATOM 1731 C C . PHE A 1 224 ? 7.588 -19.127 -14.638 1.00 94.19 224 PHE A C 1
ATOM 1733 O O . PHE A 1 224 ? 8.199 -18.117 -14.293 1.00 94.19 224 PHE A O 1
ATOM 1740 N N . VAL A 1 225 ? 7.116 -20.002 -13.751 1.00 95.75 225 VAL A N 1
ATOM 1741 C CA . VAL A 1 225 ? 7.404 -19.931 -12.317 1.00 95.75 225 VAL A CA 1
ATOM 1742 C C . VAL A 1 225 ? 8.202 -21.165 -11.922 1.00 95.75 225 VAL A C 1
ATOM 1744 O O . VAL A 1 225 ? 7.759 -22.292 -12.134 1.00 95.75 225 VAL A O 1
ATOM 1747 N N . LEU A 1 226 ? 9.378 -20.953 -11.336 1.00 93.62 226 LEU A N 1
ATOM 1748 C CA . LEU A 1 226 ? 10.255 -22.007 -10.830 1.00 93.62 226 LEU A CA 1
ATOM 1749 C C . LEU A 1 226 ? 10.587 -21.711 -9.369 1.00 93.62 226 LEU A C 1
ATOM 1751 O O . LEU A 1 226 ? 11.025 -20.609 -9.057 1.00 93.62 226 LEU A O 1
ATOM 1755 N N . ASN A 1 227 ? 10.381 -22.679 -8.470 1.00 93.44 227 ASN A N 1
ATOM 1756 C CA . ASN A 1 227 ? 10.589 -22.509 -7.024 1.00 93.44 227 ASN A CA 1
ATOM 1757 C C . ASN A 1 227 ? 9.869 -21.270 -6.453 1.00 93.44 227 ASN A C 1
ATOM 1759 O O . ASN A 1 227 ? 10.454 -20.501 -5.694 1.00 93.44 227 ASN A O 1
ATOM 1763 N N . ASN A 1 228 ? 8.608 -21.062 -6.855 1.00 93.62 228 ASN A N 1
ATOM 1764 C CA . ASN A 1 228 ? 7.789 -19.892 -6.503 1.00 93.62 228 ASN A CA 1
ATOM 1765 C C . ASN A 1 228 ? 8.383 -18.541 -6.941 1.00 93.62 228 ASN A C 1
ATOM 1767 O O . ASN A 1 228 ? 8.014 -17.506 -6.392 1.00 93.62 228 ASN A O 1
ATOM 1771 N N . ARG A 1 229 ? 9.288 -18.537 -7.929 1.00 95.00 229 ARG A N 1
ATOM 1772 C CA . ARG A 1 229 ? 9.903 -17.327 -8.479 1.00 95.00 229 ARG A CA 1
ATOM 1773 C C . ARG A 1 229 ? 9.620 -17.172 -9.968 1.00 95.00 229 ARG A C 1
ATOM 1775 O O . ARG A 1 229 ? 9.768 -18.127 -10.734 1.00 95.00 229 ARG A O 1
ATOM 1782 N N . VAL A 1 230 ? 9.271 -15.959 -10.386 1.00 93.69 230 VAL A N 1
ATOM 1783 C CA . VAL A 1 230 ? 9.083 -15.567 -11.789 1.00 93.69 230 VAL A CA 1
ATOM 1784 C C . VAL A 1 230 ? 10.401 -15.723 -12.531 1.00 93.69 230 VAL A C 1
ATOM 1786 O O . VAL A 1 230 ? 11.419 -15.158 -12.129 1.00 93.69 230 VAL A O 1
ATOM 1789 N N . ASN A 1 231 ? 10.391 -16.549 -13.574 1.00 92.12 231 ASN A N 1
ATOM 1790 C CA . ASN A 1 231 ? 11.558 -16.977 -14.343 1.00 92.12 231 ASN A CA 1
ATOM 1791 C C . ASN A 1 231 ? 12.731 -17.473 -13.468 1.00 92.12 231 ASN A C 1
ATOM 1793 O O . ASN A 1 231 ? 13.892 -17.376 -13.856 1.00 92.12 231 ASN A O 1
ATOM 1797 N N . GLY A 1 232 ? 12.438 -17.985 -12.265 1.00 91.31 232 GLY A N 1
ATOM 1798 C CA . GLY A 1 232 ? 13.438 -18.422 -11.286 1.00 91.31 232 GLY A CA 1
ATOM 1799 C C . GLY A 1 232 ? 14.163 -17.296 -10.536 1.00 91.31 232 GLY A C 1
ATOM 1800 O O . GLY A 1 232 ? 15.033 -17.593 -9.720 1.00 91.31 232 GLY A O 1
ATOM 1801 N N . VAL A 1 233 ? 13.809 -16.026 -10.767 1.00 90.94 233 VAL A N 1
ATOM 1802 C CA . VAL A 1 233 ? 14.516 -14.855 -10.222 1.00 90.94 233 VAL A CA 1
ATOM 1803 C C . VAL A 1 233 ? 13.715 -14.181 -9.105 1.00 90.94 233 VAL A C 1
ATOM 1805 O O . VAL A 1 233 ? 14.144 -14.192 -7.948 1.00 90.94 233 VAL A O 1
ATOM 1808 N N . LEU A 1 234 ? 12.538 -13.624 -9.414 1.00 91.31 234 LEU A N 1
ATOM 1809 C CA . LEU A 1 234 ? 11.794 -12.762 -8.483 1.00 91.31 234 LEU A CA 1
ATOM 1810 C C . LEU A 1 234 ? 10.709 -13.524 -7.722 1.00 91.31 234 LEU A C 1
ATOM 1812 O O . LEU A 1 234 ? 9.927 -14.236 -8.338 1.00 91.31 234 LEU A O 1
ATOM 1816 N N . ALA A 1 235 ? 10.633 -13.368 -6.399 1.00 92.88 235 ALA A N 1
ATOM 1817 C CA . ALA A 1 235 ? 9.615 -14.040 -5.579 1.00 92.88 235 ALA A CA 1
ATOM 1818 C C . ALA A 1 235 ? 8.208 -13.433 -5.742 1.00 92.88 235 ALA A C 1
ATOM 1820 O O . ALA A 1 235 ? 7.205 -14.148 -5.657 1.00 92.88 235 ALA A O 1
ATOM 1821 N N . VAL A 1 236 ? 8.142 -12.130 -6.021 1.00 95.94 236 VAL A N 1
ATOM 1822 C CA . VAL A 1 236 ? 6.892 -11.418 -6.291 1.00 95.94 236 VAL A CA 1
ATOM 1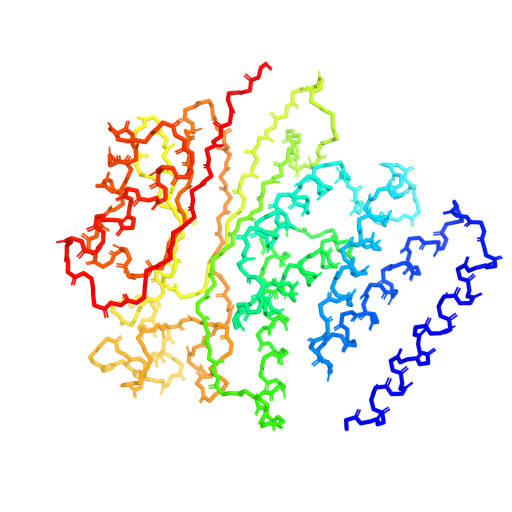823 C C . VAL A 1 236 ? 6.569 -11.401 -7.781 1.00 95.94 236 VAL A C 1
ATOM 1825 O O . VAL A 1 236 ? 7.443 -11.441 -8.643 1.00 95.94 236 VAL A O 1
ATOM 1828 N N . THR A 1 237 ? 5.280 -11.338 -8.077 1.00 96.75 237 THR A N 1
ATOM 1829 C CA . THR A 1 237 ? 4.713 -11.364 -9.432 1.00 96.75 237 THR A CA 1
ATOM 1830 C C . THR A 1 237 ? 4.233 -9.989 -9.881 1.00 96.75 237 THR A C 1
ATOM 1832 O O . THR A 1 237 ? 3.992 -9.776 -11.069 1.00 96.75 237 THR A O 1
ATOM 1835 N N . ARG A 1 238 ? 4.152 -9.035 -8.949 1.00 97.31 238 ARG A N 1
ATOM 1836 C CA . ARG A 1 238 ? 3.904 -7.615 -9.198 1.00 97.31 238 ARG A CA 1
ATOM 1837 C C . ARG A 1 238 ? 4.865 -6.781 -8.365 1.00 97.31 238 ARG A C 1
ATOM 1839 O O . ARG A 1 238 ? 5.144 -7.135 -7.223 1.00 97.31 238 ARG A O 1
ATOM 1846 N N . SER A 1 239 ? 5.355 -5.687 -8.925 1.00 93.50 239 SER A N 1
ATOM 1847 C CA . SER A 1 239 ? 6.249 -4.746 -8.245 1.00 93.50 239 SER A CA 1
ATOM 1848 C C . SER A 1 239 ? 6.292 -3.423 -9.002 1.00 93.50 239 SER A C 1
ATOM 1850 O O . SER A 1 239 ? 5.901 -3.348 -10.169 1.00 93.50 239 SER A O 1
ATOM 1852 N N . LEU A 1 240 ? 6.787 -2.377 -8.344 1.00 89.56 240 LEU A N 1
ATOM 1853 C CA . LEU A 1 240 ? 7.209 -1.147 -9.010 1.00 89.56 240 LEU A CA 1
ATOM 1854 C C . LEU A 1 240 ? 8.702 -1.259 -9.354 1.00 89.56 240 LEU A C 1
ATOM 1856 O O . LEU A 1 240 ? 9.478 -1.745 -8.534 1.00 89.56 240 LEU A O 1
ATOM 1860 N N . GLY A 1 241 ? 9.127 -0.806 -10.534 1.00 87.38 241 GLY A N 1
ATOM 1861 C CA . GLY A 1 241 ? 10.503 -0.995 -11.012 1.00 87.38 241 GLY A CA 1
ATOM 1862 C C . GLY A 1 241 ? 10.729 -2.398 -11.592 1.00 87.38 241 GLY A C 1
ATOM 1863 O O . GLY A 1 241 ? 9.886 -2.887 -12.324 1.00 87.38 241 GLY A O 1
ATOM 1864 N N . ASP A 1 242 ? 11.861 -3.060 -11.334 1.00 88.50 242 ASP A N 1
ATOM 1865 C CA . ASP A 1 242 ? 12.193 -4.370 -11.947 1.00 88.50 242 ASP A CA 1
ATOM 1866 C C . ASP A 1 242 ? 12.047 -4.384 -13.484 1.00 88.50 242 ASP A C 1
ATOM 1868 O O . ASP A 1 242 ? 11.529 -5.326 -14.086 1.00 88.50 242 ASP A O 1
ATOM 1872 N N . SER A 1 243 ? 12.520 -3.320 -14.140 1.00 86.44 243 SER A N 1
ATOM 1873 C CA . SER A 1 243 ? 12.306 -3.042 -15.571 1.00 86.44 243 SER A CA 1
ATOM 1874 C C . SER A 1 243 ? 12.703 -4.187 -16.504 1.00 86.44 243 SER A C 1
ATOM 1876 O O . SER A 1 243 ? 12.073 -4.390 -17.537 1.00 86.44 243 SER A O 1
ATOM 1878 N N . ALA A 1 244 ? 13.708 -4.976 -16.115 1.00 85.88 244 ALA A N 1
ATOM 1879 C CA . ALA A 1 244 ? 14.166 -6.149 -16.856 1.00 85.88 244 ALA A CA 1
ATOM 1880 C C . ALA A 1 244 ? 13.142 -7.303 -16.900 1.00 85.88 244 ALA A C 1
ATOM 1882 O O . ALA A 1 244 ? 13.278 -8.200 -17.725 1.00 85.88 244 ALA A O 1
ATOM 1883 N N . MET A 1 245 ? 12.132 -7.298 -16.024 1.00 88.25 245 MET A N 1
ATOM 1884 C CA . MET A 1 245 ? 11.118 -8.352 -15.908 1.00 88.25 245 MET A CA 1
ATOM 1885 C C . MET A 1 245 ? 9.687 -7.843 -16.115 1.00 88.25 245 MET A C 1
ATOM 1887 O O . MET A 1 245 ? 8.742 -8.581 -15.841 1.00 88.25 245 MET A O 1
ATOM 1891 N N . LYS A 1 246 ? 9.496 -6.621 -16.632 1.00 89.75 246 LYS A N 1
ATOM 1892 C CA . LYS A 1 246 ? 8.167 -5.991 -16.765 1.00 89.75 246 LYS A CA 1
ATOM 1893 C C . LYS A 1 246 ? 7.180 -6.678 -17.689 1.00 89.75 246 LYS A C 1
ATOM 1895 O O . LYS A 1 246 ? 5.982 -6.448 -17.559 1.00 89.75 246 LYS A O 1
ATOM 1900 N N . GLU A 1 247 ? 7.663 -7.550 -18.562 1.00 88.88 247 GLU A N 1
ATOM 1901 C CA . GLU A 1 247 ? 6.806 -8.429 -19.356 1.00 88.88 247 GLU A CA 1
ATOM 1902 C C . GLU A 1 247 ? 5.960 -9.360 -18.467 1.00 88.88 247 GLU A C 1
ATOM 1904 O O . GLU A 1 247 ? 4.808 -9.646 -18.784 1.00 88.88 247 GLU A O 1
ATOM 1909 N N . PHE A 1 248 ? 6.488 -9.766 -17.305 1.00 93.00 248 PHE A N 1
ATOM 1910 C CA . PHE A 1 248 ? 5.834 -10.711 -16.392 1.00 93.00 248 PHE A CA 1
ATOM 1911 C C . PHE A 1 248 ? 5.478 -10.086 -15.036 1.00 93.00 248 PHE A C 1
ATOM 1913 O O . PHE A 1 248 ? 4.449 -10.427 -14.445 1.00 93.00 248 PHE A O 1
ATOM 1920 N N . VAL A 1 249 ? 6.306 -9.159 -14.550 1.00 93.75 249 VAL A N 1
ATOM 1921 C CA . VAL A 1 249 ? 6.179 -8.503 -13.246 1.00 93.75 249 VAL A CA 1
ATOM 1922 C C . VAL A 1 249 ? 5.543 -7.127 -13.419 1.00 93.75 249 VAL A C 1
ATOM 1924 O O . VAL A 1 249 ? 6.221 -6.131 -13.653 1.00 93.75 249 VAL A O 1
ATOM 1927 N N . VAL A 1 250 ? 4.217 -7.063 -13.339 1.00 93.06 250 VAL A N 1
ATOM 1928 C CA . VAL A 1 250 ? 3.461 -5.841 -13.660 1.00 93.06 250 VAL A CA 1
ATOM 1929 C C . VAL A 1 250 ? 3.357 -4.888 -12.465 1.00 93.06 250 VAL A C 1
ATOM 1931 O O . VAL A 1 250 ? 3.300 -5.328 -11.320 1.00 93.06 250 VAL A O 1
ATOM 1934 N N . GLY A 1 251 ? 3.285 -3.580 -12.730 1.00 91.19 251 GLY A N 1
ATOM 1935 C CA . GLY A 1 251 ? 3.056 -2.547 -11.708 1.00 91.19 251 GLY A CA 1
ATOM 1936 C C . GLY A 1 251 ? 1.589 -2.321 -11.326 1.00 91.19 251 GLY A C 1
ATOM 1937 O O . GLY A 1 251 ? 1.314 -1.481 -10.477 1.00 91.19 251 GLY A O 1
ATOM 1938 N N . SER A 1 252 ? 0.639 -3.038 -11.940 1.00 93.38 252 SER A N 1
ATOM 1939 C CA . SER A 1 252 ? -0.798 -2.864 -11.678 1.00 93.38 252 SER A CA 1
ATOM 1940 C C . SER A 1 252 ? -1.170 -3.306 -10.254 1.00 93.38 252 SER A C 1
ATOM 1942 O O . SER A 1 252 ? -1.004 -4.492 -9.935 1.00 93.38 252 SER A O 1
ATOM 1944 N N . PRO A 1 253 ? -1.704 -2.414 -9.402 1.00 96.31 253 PRO A N 1
ATOM 1945 C CA . PRO A 1 253 ? -2.067 -2.768 -8.041 1.00 96.31 253 PRO A CA 1
ATOM 1946 C C . PRO A 1 253 ? -3.326 -3.636 -7.985 1.00 96.31 253 PRO A C 1
ATOM 1948 O O . PRO A 1 253 ? -4.165 -3.623 -8.885 1.00 96.31 253 PRO A O 1
ATOM 1951 N N . TYR A 1 254 ? -3.474 -4.358 -6.881 1.00 97.12 254 TYR A N 1
ATOM 1952 C CA . TYR A 1 254 ? -4.772 -4.798 -6.380 1.00 97.12 254 TYR A CA 1
ATOM 1953 C C . TYR A 1 254 ? -5.346 -3.699 -5.485 1.00 97.12 254 TYR A C 1
ATOM 1955 O O . TYR A 1 254 ? -4.617 -3.192 -4.633 1.00 97.12 254 TYR A O 1
ATOM 1963 N N . THR A 1 255 ? -6.614 -3.329 -5.674 1.00 96.19 255 THR A N 1
ATOM 1964 C CA . THR A 1 255 ? -7.281 -2.256 -4.924 1.00 96.19 255 THR A CA 1
ATOM 1965 C C . THR A 1 255 ? -8.470 -2.784 -4.122 1.00 96.19 255 THR A C 1
ATOM 1967 O O . THR A 1 255 ? -9.162 -3.702 -4.563 1.00 96.19 255 THR A O 1
ATOM 1970 N N . THR A 1 256 ? -8.727 -2.204 -2.946 1.00 96.25 256 THR A N 1
ATOM 1971 C CA . THR A 1 256 ? -9.976 -2.435 -2.197 1.00 96.25 256 THR A CA 1
ATOM 1972 C C . THR A 1 256 ? -10.564 -1.135 -1.675 1.00 96.25 256 THR A C 1
ATOM 1974 O O . THR A 1 256 ? -9.841 -0.161 -1.464 1.00 96.25 256 THR A O 1
ATOM 1977 N N . GLU A 1 257 ? -11.875 -1.151 -1.445 1.00 94.81 257 GLU A N 1
ATOM 1978 C CA . GLU A 1 257 ? -12.631 -0.083 -0.798 1.00 94.81 257 GLU A CA 1
ATOM 1979 C C . GLU A 1 257 ? -13.287 -0.667 0.454 1.00 94.81 257 GLU A C 1
ATOM 1981 O O . GLU A 1 257 ? -13.976 -1.686 0.381 1.00 94.81 257 GLU A O 1
ATOM 1986 N N . T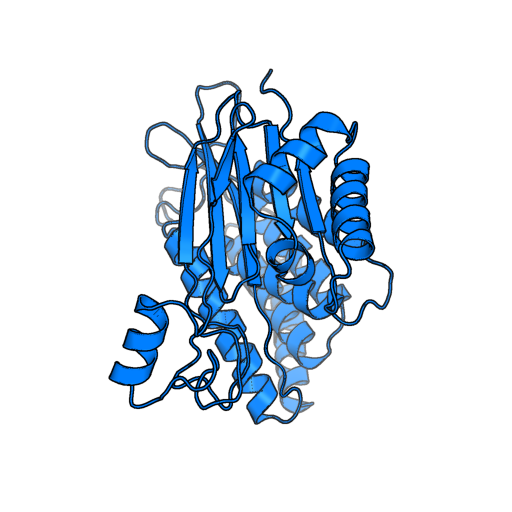HR A 1 258 ? -13.039 -0.067 1.615 1.00 95.56 258 THR A N 1
ATOM 1987 C CA . THR A 1 258 ? -13.561 -0.554 2.895 1.00 95.56 258 THR A CA 1
ATOM 1988 C C . THR A 1 258 ? -14.196 0.586 3.667 1.00 95.56 258 THR A C 1
ATOM 1990 O O . THR A 1 258 ? -13.503 1.484 4.136 1.00 95.56 258 THR A O 1
ATOM 1993 N N . GLU A 1 259 ? -15.514 0.538 3.843 1.00 94.88 259 GLU A N 1
ATOM 1994 C CA . GLU A 1 259 ? -16.203 1.441 4.761 1.00 94.88 259 GLU A CA 1
ATOM 1995 C C . GLU A 1 259 ? -15.829 1.083 6.206 1.00 94.88 259 GLU A C 1
ATOM 1997 O O . GLU A 1 259 ? -16.029 -0.053 6.658 1.00 94.88 259 GLU A O 1
ATOM 2002 N N . LEU A 1 260 ? -15.221 2.046 6.898 1.00 93.94 260 LEU A N 1
ATOM 2003 C CA . LEU A 1 260 ? -14.841 1.956 8.296 1.00 93.94 260 LEU A CA 1
ATOM 2004 C C . LEU A 1 260 ? -16.058 2.187 9.189 1.00 93.94 260 LEU A C 1
ATOM 2006 O O . LEU A 1 260 ? -16.888 3.061 8.954 1.00 93.94 260 LEU A O 1
ATOM 2010 N N . SER A 1 261 ? -16.092 1.418 10.260 1.00 91.88 261 SER A N 1
ATOM 2011 C CA . SER A 1 261 ? -17.109 1.374 11.298 1.00 91.88 261 SER A CA 1
ATOM 2012 C C . SER A 1 261 ? -16.477 1.639 12.664 1.00 91.88 261 SER A C 1
ATOM 2014 O O . SER A 1 261 ? -15.255 1.717 12.797 1.00 91.88 261 SER A O 1
ATOM 2016 N N . GLU A 1 262 ? -17.301 1.753 13.703 1.00 91.69 262 GLU A N 1
ATOM 2017 C CA . GLU A 1 262 ? -16.826 1.905 15.086 1.00 91.69 262 GLU A CA 1
ATOM 2018 C C . GLU A 1 262 ? -16.072 0.669 15.603 1.00 91.69 262 GLU A C 1
ATOM 2020 O O . GLU A 1 262 ? -15.252 0.785 16.512 1.00 91.69 262 GLU A O 1
ATOM 2025 N N . ASP A 1 263 ? -16.300 -0.496 14.989 1.00 94.69 263 ASP A N 1
ATOM 2026 C CA . ASP A 1 263 ? -15.592 -1.734 15.311 1.00 94.69 263 ASP A CA 1
ATOM 2027 C C . ASP A 1 263 ? -14.161 -1.761 14.749 1.00 94.69 263 ASP A C 1
ATOM 2029 O O . ASP A 1 263 ? -13.381 -2.649 15.097 1.00 94.69 263 ASP A O 1
ATOM 2033 N N . ASP A 1 264 ? -13.796 -0.831 13.863 1.00 95.81 264 ASP A N 1
ATOM 2034 C CA . ASP A 1 264 ? -12.467 -0.785 13.258 1.00 95.81 264 ASP A CA 1
ATOM 2035 C C . ASP A 1 264 ? -11.460 -0.109 14.190 1.00 95.81 264 ASP A C 1
ATOM 2037 O O . ASP A 1 264 ? -11.439 1.108 14.357 1.00 95.81 264 ASP A O 1
ATOM 2041 N N . GLU A 1 265 ? -10.591 -0.919 14.793 1.00 94.44 265 GLU A N 1
ATOM 2042 C CA . GLU A 1 265 ? -9.696 -0.493 15.874 1.00 94.44 265 GLU A CA 1
ATOM 2043 C C . GLU A 1 265 ? -8.374 0.081 15.333 1.00 94.44 265 GLU A C 1
ATOM 2045 O O . GLU A 1 265 ? -7.873 1.110 15.797 1.00 94.44 265 GLU A O 1
ATOM 2050 N N . PHE A 1 266 ? -7.767 -0.603 14.362 1.00 95.88 266 PHE A N 1
ATOM 2051 C CA . PHE A 1 266 ? -6.483 -0.228 13.766 1.00 95.88 266 PHE A CA 1
ATOM 2052 C C . PHE A 1 266 ? -6.222 -0.988 12.466 1.00 95.88 266 PHE A C 1
ATOM 2054 O O . PHE A 1 266 ? -6.821 -2.030 12.208 1.00 95.88 266 PHE A O 1
ATOM 2061 N N . ILE A 1 267 ? -5.266 -0.504 11.679 1.00 97.69 267 ILE A N 1
ATOM 2062 C CA . ILE A 1 267 ? -4.725 -1.189 10.504 1.00 97.69 267 ILE A CA 1
ATOM 2063 C C . ILE A 1 267 ? -3.208 -1.361 10.637 1.00 97.69 267 ILE A C 1
ATOM 2065 O O . ILE A 1 267 ? -2.503 -0.454 11.084 1.00 97.69 267 ILE A O 1
ATOM 2069 N N . ILE A 1 268 ? -2.718 -2.541 10.260 1.00 98.12 268 ILE A N 1
ATOM 2070 C CA . ILE A 1 268 ? -1.300 -2.904 10.222 1.00 98.12 268 ILE A CA 1
ATOM 2071 C C . ILE A 1 268 ? -0.856 -2.926 8.763 1.00 98.12 268 ILE A C 1
ATOM 2073 O O . ILE A 1 268 ? -1.473 -3.612 7.953 1.00 98.12 268 ILE A O 1
ATOM 2077 N N . PHE A 1 269 ? 0.239 -2.243 8.448 1.00 97.31 269 PHE A N 1
ATOM 2078 C CA . PHE A 1 269 ? 0.996 -2.399 7.210 1.00 97.31 269 PHE A CA 1
ATOM 2079 C C . PHE A 1 269 ? 2.349 -3.005 7.553 1.00 97.31 269 PHE A C 1
ATOM 2081 O O . PHE A 1 269 ? 3.039 -2.492 8.433 1.00 97.31 269 PHE A O 1
ATOM 2088 N N . ALA A 1 270 ? 2.756 -4.058 6.857 1.00 96.19 270 ALA A N 1
ATOM 2089 C CA . ALA A 1 270 ? 4.109 -4.584 7.011 1.00 96.19 270 ALA A CA 1
ATOM 2090 C C . ALA A 1 270 ? 4.615 -5.260 5.735 1.00 96.19 270 ALA A C 1
ATOM 2092 O O . ALA A 1 270 ? 3.823 -5.618 4.856 1.00 96.19 270 ALA A O 1
ATOM 2093 N N . CYS A 1 271 ? 5.933 -5.421 5.640 1.00 93.56 271 CYS A N 1
ATOM 2094 C CA . CYS A 1 271 ? 6.558 -6.295 4.649 1.00 93.56 271 CYS A CA 1
ATOM 2095 C C . CYS A 1 271 ? 6.430 -7.777 5.042 1.00 93.56 271 CYS A C 1
ATOM 2097 O O . CYS A 1 271 ? 6.040 -8.124 6.162 1.00 93.56 271 CYS A O 1
ATOM 2099 N N . ASP A 1 272 ? 6.777 -8.645 4.100 1.00 94.31 272 ASP A N 1
ATOM 2100 C CA . ASP A 1 272 ? 6.874 -10.097 4.259 1.00 94.31 272 ASP A CA 1
ATOM 2101 C C . ASP A 1 272 ? 7.758 -10.535 5.435 1.00 94.31 272 ASP A C 1
ATOM 2103 O O . ASP A 1 272 ? 7.428 -11.518 6.089 1.00 94.31 272 ASP A O 1
ATOM 2107 N N . GLY A 1 273 ? 8.772 -9.755 5.816 1.00 95.81 273 GLY A N 1
ATOM 2108 C CA . GLY A 1 273 ? 9.559 -10.010 7.026 1.00 95.81 273 GLY A CA 1
ATOM 2109 C C . GLY A 1 273 ? 8.727 -10.202 8.308 1.00 95.81 273 GLY A C 1
ATOM 2110 O O . GLY A 1 273 ? 9.147 -10.954 9.188 1.00 95.81 273 GLY A O 1
ATOM 2111 N N . LEU A 1 274 ? 7.543 -9.581 8.423 1.00 97.75 274 LEU A N 1
ATOM 2112 C CA . LEU A 1 274 ? 6.561 -9.916 9.469 1.00 97.75 274 LEU A CA 1
ATOM 2113 C C . LEU A 1 274 ? 5.635 -11.061 9.030 1.00 97.75 274 LEU A C 1
ATOM 2115 O O . LEU A 1 274 ? 5.399 -11.998 9.791 1.00 97.75 274 LEU A O 1
ATOM 2119 N N . TRP A 1 275 ? 5.075 -10.975 7.823 1.00 97.31 275 TRP A N 1
ATOM 2120 C CA . TRP A 1 275 ? 3.996 -11.863 7.373 1.00 97.31 275 TRP A CA 1
ATOM 2121 C C . TRP A 1 275 ? 4.419 -13.299 7.064 1.00 97.31 275 TRP A C 1
ATOM 2123 O O . TRP A 1 275 ? 3.557 -14.172 6.958 1.00 97.31 275 TRP A O 1
ATOM 2133 N N . ASP A 1 276 ? 5.716 -13.553 6.931 1.00 95.19 276 ASP A N 1
ATOM 2134 C CA . ASP A 1 276 ? 6.275 -14.894 6.781 1.00 95.19 276 ASP A CA 1
ATOM 2135 C C . ASP A 1 276 ? 6.376 -15.633 8.128 1.00 95.19 276 ASP A C 1
ATOM 2137 O O . ASP A 1 276 ? 6.475 -16.860 8.148 1.00 95.19 276 ASP A O 1
ATOM 2141 N N . VAL A 1 277 ? 6.306 -14.911 9.256 1.00 97.12 277 VAL A N 1
ATOM 2142 C CA . VAL A 1 277 ? 6.389 -15.479 10.616 1.00 97.12 277 VAL A CA 1
ATOM 2143 C C . VAL A 1 277 ? 5.135 -15.254 11.465 1.00 97.12 277 VAL A C 1
ATOM 2145 O O . VAL A 1 277 ? 5.004 -15.863 12.525 1.00 97.12 277 VAL A O 1
ATOM 2148 N N . ALA A 1 278 ? 4.193 -14.432 10.999 1.00 97.25 278 ALA A N 1
ATOM 2149 C CA . ALA A 1 278 ? 2.920 -14.181 11.661 1.00 97.25 278 ALA A CA 1
ATOM 2150 C C . ALA A 1 278 ? 1.753 -14.239 10.668 1.00 97.25 278 ALA A C 1
ATOM 2152 O O . ALA A 1 278 ? 1.773 -13.592 9.617 1.00 97.25 278 ALA A O 1
ATOM 2153 N N . ASP A 1 279 ? 0.700 -14.977 11.028 1.00 97.88 279 ASP A N 1
ATOM 2154 C CA . ASP A 1 279 ? -0.573 -14.882 10.318 1.00 97.88 279 ASP A CA 1
ATOM 2155 C C . ASP A 1 279 ? -1.338 -13.597 10.694 1.00 97.88 279 ASP A C 1
ATOM 2157 O O . ASP A 1 279 ? -1.031 -12.916 11.679 1.00 97.88 279 ASP A O 1
ATOM 2161 N N . ASP A 1 280 ? -2.345 -13.255 9.886 1.00 98.62 280 ASP A N 1
ATOM 2162 C CA . ASP A 1 280 ? -3.093 -12.002 10.032 1.00 98.62 280 ASP A CA 1
ATOM 2163 C C . ASP A 1 280 ? -3.753 -11.871 11.415 1.00 98.62 280 ASP A C 1
ATOM 2165 O O . ASP A 1 280 ? -3.757 -10.789 12.007 1.00 98.62 280 ASP A O 1
ATOM 2169 N N . GLN A 1 281 ? -4.313 -12.964 11.944 1.00 98.75 281 GLN A N 1
ATOM 2170 C CA . GLN A 1 281 ? -5.033 -12.943 13.215 1.00 98.75 281 GLN A CA 1
ATOM 2171 C C . GLN A 1 281 ? -4.068 -12.916 14.399 1.00 98.75 281 GLN A C 1
ATOM 2173 O O . GLN A 1 281 ? -4.332 -12.212 15.370 1.00 98.75 281 GLN A O 1
ATOM 2178 N N . ALA A 1 282 ? -2.940 -13.621 14.317 1.00 98.19 282 ALA A N 1
ATOM 2179 C CA . ALA A 1 282 ? -1.881 -13.581 15.313 1.00 98.19 282 ALA A CA 1
ATOM 2180 C C . ALA A 1 282 ? -1.331 -12.157 15.471 1.00 98.19 282 ALA A C 1
ATOM 2182 O O . ALA A 1 282 ? -1.199 -11.676 16.597 1.00 98.19 282 ALA A O 1
ATOM 2183 N N . ALA A 1 283 ? -1.093 -11.447 14.363 1.00 98.38 283 ALA A N 1
ATOM 2184 C CA . ALA A 1 283 ? -0.652 -10.055 14.395 1.00 98.38 283 ALA A CA 1
ATOM 2185 C C . ALA A 1 283 ? -1.693 -9.129 15.056 1.00 98.38 283 ALA A C 1
ATOM 2187 O O . ALA A 1 283 ? -1.349 -8.335 15.934 1.00 98.38 283 ALA A O 1
ATOM 2188 N N . VAL A 1 284 ? -2.976 -9.265 14.697 1.00 98.56 284 VAL A N 1
ATOM 2189 C CA . VAL A 1 284 ? -4.072 -8.505 15.328 1.00 98.56 284 VAL A CA 1
ATOM 2190 C C . VAL A 1 284 ? -4.163 -8.789 16.829 1.00 98.56 284 VAL A C 1
ATOM 2192 O O . VAL A 1 284 ? -4.244 -7.862 17.637 1.00 98.56 284 VAL A O 1
ATOM 2195 N N . ASP A 1 285 ? -4.100 -10.058 17.221 1.00 98.44 285 ASP A N 1
ATOM 2196 C CA . ASP A 1 285 ? -4.144 -10.483 18.617 1.00 98.44 285 ASP A CA 1
ATOM 2197 C C . ASP A 1 285 ? -2.980 -9.912 19.435 1.00 98.44 285 ASP A C 1
ATOM 2199 O O . ASP A 1 285 ? -3.186 -9.490 20.574 1.00 98.44 285 ASP A O 1
ATOM 2203 N N . LEU A 1 286 ? -1.767 -9.899 18.873 1.00 97.75 286 LEU A N 1
ATOM 2204 C CA . LEU A 1 286 ? -0.577 -9.340 19.517 1.00 97.75 286 LEU A CA 1
ATOM 2205 C C . LEU A 1 286 ? -0.740 -7.844 19.788 1.00 97.75 286 LEU A C 1
ATOM 2207 O O . LEU A 1 286 ? -0.511 -7.394 20.913 1.00 97.75 286 LEU A O 1
ATOM 2211 N N . VAL A 1 287 ? -1.199 -7.083 18.791 1.00 97.50 287 VAL A N 1
ATOM 2212 C CA . VAL A 1 287 ? -1.453 -5.646 18.955 1.00 97.50 287 VAL A CA 1
ATOM 2213 C C . VAL A 1 287 ? -2.506 -5.406 20.036 1.00 97.50 287 VAL A C 1
ATOM 2215 O O . VAL A 1 287 ? -2.275 -4.612 20.947 1.00 97.50 287 VAL A O 1
ATOM 2218 N N . ARG A 1 288 ? -3.633 -6.127 20.004 1.00 95.88 288 ARG A N 1
ATOM 2219 C CA . ARG A 1 288 ? -4.713 -5.941 20.990 1.00 95.88 288 ARG A CA 1
ATOM 2220 C C . ARG A 1 288 ? -4.304 -6.292 22.415 1.00 95.88 288 ARG A C 1
ATOM 2222 O O . ARG A 1 288 ? -4.748 -5.633 23.349 1.00 95.88 288 ARG A O 1
ATOM 2229 N N . LYS A 1 289 ? -3.493 -7.336 22.599 1.00 93.62 289 LYS A N 1
ATOM 2230 C CA . LYS A 1 289 ? -3.094 -7.816 23.932 1.00 93.62 289 LYS A CA 1
ATOM 2231 C C . LYS A 1 289 ? -2.005 -6.962 24.571 1.00 93.62 289 LYS A C 1
ATOM 2233 O O . LYS A 1 289 ? -1.913 -6.938 25.797 1.00 93.62 289 LYS A O 1
ATOM 2238 N N . SER A 1 290 ? -1.152 -6.326 23.770 1.00 87.62 290 SER A N 1
ATOM 2239 C CA . SER A 1 290 ? 0.145 -5.849 24.263 1.00 87.62 290 SER A CA 1
ATOM 2240 C C . SER A 1 290 ? 0.494 -4.411 23.889 1.00 87.62 290 SER A C 1
ATOM 2242 O O . SER A 1 290 ? 1.530 -3.928 24.340 1.00 87.62 290 SER A O 1
ATOM 2244 N N . ALA A 1 291 ? -0.342 -3.704 23.121 1.00 85.44 291 ALA A N 1
ATOM 2245 C CA . ALA A 1 291 ? -0.039 -2.347 22.678 1.00 85.44 291 ALA A CA 1
ATOM 2246 C C . ALA A 1 291 ? -1.031 -1.292 23.185 1.00 85.44 291 ALA A C 1
ATOM 2248 O O . ALA A 1 291 ? -2.220 -1.300 22.860 1.00 85.44 291 ALA A O 1
ATOM 2249 N N . ASN A 1 292 ? -0.508 -0.298 23.906 1.00 86.12 292 ASN A N 1
ATOM 2250 C CA . ASN A 1 292 ? -1.296 0.839 24.383 1.00 86.12 292 ASN A CA 1
ATOM 2251 C C . ASN A 1 292 ? -1.325 1.979 23.352 1.00 86.12 292 ASN A C 1
ATOM 2253 O O . ASN A 1 292 ? -2.366 2.608 23.147 1.00 86.12 292 ASN A O 1
ATOM 2257 N N . SER A 1 293 ? -0.230 2.185 22.618 1.00 90.06 293 SER A N 1
ATOM 2258 C CA . SER A 1 293 ? -0.114 3.178 21.544 1.00 90.06 293 SER A CA 1
ATOM 2259 C C . SER A 1 293 ? 0.109 2.540 20.164 1.00 90.06 293 SER A C 1
ATOM 2261 O O . SER A 1 293 ? 0.371 1.343 20.051 1.00 90.06 293 SER A O 1
ATOM 2263 N N . ALA A 1 294 ? -0.005 3.339 19.096 1.00 89.25 294 ALA A N 1
ATOM 2264 C CA . ALA A 1 294 ? 0.341 2.900 17.740 1.00 89.25 294 ALA A CA 1
ATOM 2265 C C . ALA A 1 294 ? 1.840 2.557 17.614 1.00 89.25 294 ALA A C 1
ATOM 2267 O O . ALA A 1 294 ? 2.201 1.581 16.959 1.00 89.25 294 ALA A O 1
ATOM 2268 N N . GLN A 1 295 ? 2.699 3.309 18.311 1.00 88.25 295 GLN A N 1
ATOM 2269 C CA . GLN A 1 295 ? 4.140 3.063 18.338 1.00 88.25 295 GLN A CA 1
ATOM 2270 C C . GLN A 1 295 ? 4.474 1.743 19.043 1.00 88.25 295 GLN A C 1
ATOM 2272 O O . GLN A 1 295 ? 5.257 0.947 18.524 1.00 88.25 295 GLN A O 1
ATOM 2277 N N . ASP A 1 296 ? 3.836 1.475 20.188 1.00 91.88 296 ASP A N 1
ATOM 2278 C CA . ASP A 1 296 ? 3.997 0.201 20.899 1.00 91.88 296 ASP A CA 1
ATOM 2279 C C . ASP A 1 296 ? 3.515 -0.967 20.039 1.00 91.88 296 ASP A C 1
ATOM 2281 O O . ASP A 1 296 ? 4.147 -2.016 20.023 1.00 91.88 296 ASP A O 1
ATOM 2285 N N . ALA A 1 297 ? 2.426 -0.783 19.285 1.00 95.12 297 ALA A N 1
ATOM 2286 C CA . ALA A 1 297 ? 1.894 -1.809 18.394 1.00 95.12 297 ALA A CA 1
ATOM 2287 C C . ALA A 1 297 ? 2.899 -2.192 17.305 1.00 95.12 297 ALA A C 1
ATOM 2289 O O . ALA A 1 297 ? 3.180 -3.376 17.119 1.00 95.12 297 ALA A O 1
ATOM 2290 N N . ALA A 1 298 ? 3.487 -1.199 16.633 1.00 93.69 298 ALA A N 1
ATOM 2291 C CA . ALA A 1 298 ? 4.535 -1.440 15.647 1.00 93.69 298 ALA A CA 1
ATOM 2292 C C . ALA A 1 298 ? 5.754 -2.134 16.282 1.00 93.69 298 ALA A C 1
ATOM 2294 O O . ALA A 1 298 ? 6.284 -3.091 15.715 1.00 93.69 298 ALA A O 1
ATOM 2295 N N . LYS A 1 299 ? 6.158 -1.712 17.490 1.00 93.75 299 LYS A N 1
ATOM 2296 C CA . LYS A 1 299 ? 7.281 -2.314 18.218 1.00 93.75 299 LYS A CA 1
ATOM 2297 C C . LYS A 1 299 ? 7.022 -3.766 18.627 1.00 93.75 299 LYS A C 1
ATOM 2299 O O . LYS A 1 299 ? 7.898 -4.600 18.437 1.00 93.75 299 LYS A O 1
ATOM 2304 N N . VAL A 1 300 ? 5.840 -4.083 19.153 1.00 97.62 300 VAL A N 1
ATOM 2305 C CA . VAL A 1 300 ? 5.468 -5.452 19.549 1.00 97.62 300 VAL A CA 1
ATOM 2306 C C . VAL A 1 300 ? 5.511 -6.395 18.348 1.00 97.62 300 VAL A C 1
ATOM 23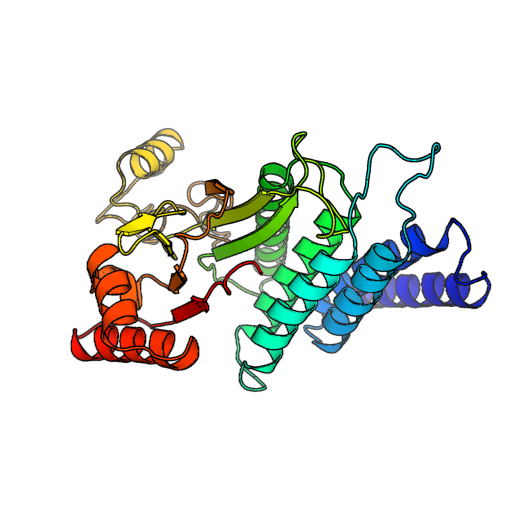08 O O . VAL A 1 300 ? 6.025 -7.505 18.462 1.00 97.62 300 VAL A O 1
ATOM 2311 N N . LEU A 1 301 ? 5.016 -5.953 17.190 1.00 98.06 301 LEU A N 1
ATOM 2312 C CA . LEU A 1 301 ? 5.061 -6.742 15.958 1.00 98.06 301 LEU A CA 1
ATOM 2313 C C . LEU A 1 301 ? 6.494 -6.931 15.446 1.00 98.06 301 LEU A C 1
ATOM 2315 O O . LEU A 1 301 ? 6.861 -8.037 15.053 1.00 98.06 301 LEU A O 1
ATOM 2319 N N . LEU A 1 302 ? 7.321 -5.883 15.499 1.00 96.00 302 LEU A N 1
ATOM 2320 C CA . LEU A 1 302 ? 8.742 -5.972 15.161 1.00 96.00 302 LEU A CA 1
ATOM 2321 C C . LEU A 1 302 ? 9.478 -6.966 16.074 1.00 96.00 302 LEU A C 1
ATOM 2323 O O . LEU A 1 302 ? 10.158 -7.866 15.586 1.00 96.00 302 LEU A O 1
ATOM 2327 N N . ASP A 1 303 ? 9.312 -6.840 17.391 1.00 96.81 303 ASP A N 1
ATOM 2328 C CA . ASP A 1 303 ? 9.946 -7.719 18.377 1.00 96.81 303 ASP A CA 1
ATOM 2329 C C . ASP A 1 303 ? 9.458 -9.177 18.210 1.00 96.81 303 ASP A C 1
ATOM 2331 O O . ASP A 1 303 ? 10.241 -10.123 18.340 1.00 96.81 303 ASP A O 1
ATOM 2335 N N . HIS A 1 304 ? 8.183 -9.380 17.853 1.00 97.56 304 HIS A N 1
ATOM 2336 C CA . HIS A 1 304 ? 7.643 -10.696 17.510 1.00 97.56 304 HIS A CA 1
ATOM 2337 C C . HIS A 1 304 ? 8.310 -11.295 16.265 1.00 97.56 304 HIS A C 1
ATOM 2339 O O . HIS A 1 304 ? 8.706 -12.460 16.294 1.00 97.56 304 HIS A O 1
ATOM 2345 N N . ALA A 1 305 ? 8.487 -10.512 15.199 1.00 97.50 305 ALA A N 1
ATOM 2346 C CA . ALA A 1 305 ? 9.144 -10.991 13.986 1.00 97.50 305 ALA A CA 1
ATOM 2347 C C . ALA A 1 305 ? 10.606 -11.391 14.245 1.00 97.50 305 ALA A C 1
ATOM 2349 O O . ALA A 1 305 ? 11.049 -12.462 13.824 1.00 97.50 305 ALA A O 1
ATOM 2350 N N . LEU A 1 306 ? 11.339 -10.568 15.003 1.00 95.44 306 LEU A N 1
ATOM 2351 C CA . LEU A 1 306 ? 12.734 -10.833 15.369 1.00 95.44 306 LEU A CA 1
ATOM 2352 C C . LEU A 1 306 ? 12.870 -12.064 16.277 1.00 95.44 306 LEU A C 1
ATOM 2354 O O . LEU A 1 306 ? 13.738 -12.906 16.056 1.00 95.44 306 LEU A O 1
ATOM 2358 N N . SER A 1 307 ? 12.001 -12.201 17.284 1.00 96.88 307 SER A N 1
ATOM 2359 C CA . SER A 1 307 ? 12.006 -13.364 18.188 1.00 96.88 307 SER A CA 1
ATOM 2360 C C . SER A 1 307 ? 11.538 -14.659 17.519 1.00 96.88 307 SER A C 1
ATOM 2362 O O . SER A 1 307 ? 11.939 -15.741 17.944 1.00 96.88 307 SER A O 1
ATOM 2364 N N . SER A 1 308 ? 10.758 -14.553 16.442 1.00 96.88 308 SER A N 1
ATOM 2365 C CA . SER A 1 308 ? 10.345 -15.681 15.599 1.00 96.88 308 SER A CA 1
ATOM 2366 C C . SER A 1 308 ? 11.366 -16.014 14.502 1.00 96.88 308 SER A C 1
ATOM 2368 O O . SER A 1 308 ? 11.061 -16.795 13.604 1.00 96.88 308 SER A O 1
ATOM 2370 N N . PHE A 1 309 ? 12.584 -15.462 14.591 1.00 94.50 309 PHE A N 1
ATOM 2371 C CA . PHE A 1 309 ? 13.701 -15.707 13.673 1.00 94.50 309 PHE A CA 1
ATOM 2372 C C . PHE A 1 309 ? 13.409 -15.327 12.216 1.00 94.50 309 PHE A C 1
ATOM 2374 O O . PHE A 1 309 ? 13.859 -16.014 11.296 1.00 94.50 309 PHE A O 1
ATOM 2381 N N . SER A 1 310 ? 12.680 -14.228 11.991 1.00 94.50 310 SER A N 1
ATOM 2382 C CA . SER A 1 310 ? 12.597 -13.648 10.650 1.00 94.50 310 SER A CA 1
ATOM 2383 C C . SER A 1 310 ? 14.004 -13.351 10.122 1.00 94.50 310 SER A C 1
ATOM 2385 O O . SER A 1 310 ? 14.827 -12.743 10.810 1.00 94.50 310 SER A O 1
ATOM 2387 N N . MET A 1 311 ? 14.285 -13.825 8.909 1.00 89.50 311 MET A N 1
ATOM 2388 C CA . MET A 1 311 ? 15.585 -13.682 8.244 1.00 89.50 311 MET A CA 1
ATOM 2389 C C . MET A 1 311 ? 15.600 -12.532 7.229 1.00 89.50 311 MET A C 1
ATOM 2391 O O . MET A 1 311 ? 16.615 -12.331 6.561 1.00 89.50 311 MET A O 1
ATOM 2395 N N . ASP A 1 312 ? 14.490 -11.802 7.105 1.00 90.62 312 ASP A N 1
ATOM 2396 C CA . ASP A 1 312 ? 14.338 -10.680 6.181 1.00 90.62 312 ASP A CA 1
ATOM 2397 C C . ASP A 1 312 ? 14.364 -9.329 6.914 1.00 90.62 312 ASP A C 1
ATOM 2399 O O . ASP A 1 312 ? 14.371 -9.236 8.144 1.00 90.62 312 ASP A O 1
ATOM 2403 N N . ASN A 1 313 ? 14.390 -8.243 6.150 1.00 89.88 313 ASN A N 1
ATOM 2404 C CA . ASN A 1 313 ? 14.137 -6.908 6.656 1.00 89.88 313 ASN A CA 1
ATOM 2405 C C . ASN A 1 313 ? 12.697 -6.819 7.169 1.00 89.88 313 ASN A C 1
ATOM 2407 O O . ASN A 1 313 ? 11.753 -7.227 6.498 1.00 89.88 313 ASN A O 1
ATOM 2411 N N . VAL A 1 314 ? 12.524 -6.231 8.352 1.00 91.00 314 VAL A N 1
ATOM 2412 C CA . VAL A 1 314 ? 11.210 -6.069 8.977 1.00 91.00 314 VAL A CA 1
ATOM 2413 C C . VAL A 1 314 ? 10.869 -4.588 9.054 1.00 91.00 314 VAL A C 1
ATOM 2415 O O . VAL A 1 314 ? 11.599 -3.791 9.638 1.00 91.00 314 VAL A O 1
ATOM 2418 N N . SER A 1 315 ? 9.744 -4.216 8.454 1.00 89.81 315 SER A N 1
ATOM 2419 C CA . SER A 1 315 ? 9.160 -2.877 8.498 1.00 89.81 315 SER A CA 1
ATOM 2420 C C . SER A 1 315 ? 7.683 -3.000 8.836 1.00 89.81 315 SER A C 1
ATOM 2422 O O . SER A 1 315 ? 6.972 -3.779 8.202 1.00 89.81 315 SER A O 1
ATOM 2424 N N . VAL A 1 316 ? 7.229 -2.236 9.831 1.00 92.50 316 VAL A N 1
ATOM 2425 C CA . VAL A 1 316 ? 5.849 -2.264 10.329 1.00 92.50 316 VAL A CA 1
ATOM 2426 C C . VAL A 1 316 ? 5.366 -0.837 10.575 1.00 92.50 316 VAL A C 1
ATOM 2428 O O . VAL A 1 316 ? 6.051 -0.049 11.222 1.00 92.50 316 VAL A O 1
ATOM 2431 N N . LEU A 1 317 ? 4.165 -0.525 10.097 1.00 91.31 317 LEU A N 1
ATOM 2432 C CA . LEU A 1 317 ? 3.420 0.695 10.387 1.00 91.31 317 LEU A CA 1
ATOM 2433 C C . LEU A 1 317 ? 2.050 0.302 10.942 1.00 91.31 317 LEU A C 1
ATOM 2435 O O . LEU A 1 317 ? 1.342 -0.505 10.344 1.00 91.31 317 LEU A O 1
ATOM 2439 N N . VAL A 1 318 ? 1.656 0.897 12.066 1.00 92.44 318 VAL A N 1
ATOM 2440 C CA . VAL A 1 318 ? 0.326 0.701 12.653 1.00 92.44 318 VAL A CA 1
ATOM 2441 C C . VAL A 1 318 ? -0.379 2.043 12.751 1.00 92.44 318 VAL A C 1
ATOM 2443 O O . VAL A 1 318 ? 0.176 3.002 13.282 1.00 92.44 318 VAL A O 1
ATOM 2446 N N . VAL A 1 319 ? -1.620 2.099 12.274 1.00 91.00 319 VAL A N 1
ATOM 2447 C CA . VAL A 1 319 ? -2.489 3.274 12.395 1.00 91.00 319 VAL A CA 1
ATOM 2448 C C . VAL A 1 319 ? -3.694 2.882 13.240 1.00 91.00 319 VAL A C 1
ATOM 2450 O O . VAL A 1 319 ? -4.470 2.020 12.835 1.00 91.00 319 VAL A O 1
ATOM 2453 N N . LYS A 1 320 ? -3.844 3.491 14.422 1.00 89.56 320 LYS A N 1
ATOM 2454 C CA . LYS A 1 320 ? -5.024 3.298 15.282 1.00 89.56 320 LYS A CA 1
ATOM 2455 C C . LYS A 1 320 ? -6.114 4.279 14.867 1.00 89.56 320 LYS A C 1
ATOM 2457 O O . LYS A 1 320 ? -5.838 5.470 14.721 1.00 89.56 320 LYS A O 1
ATOM 2462 N N . PHE A 1 321 ? -7.337 3.791 14.695 1.00 88.38 321 PHE A N 1
ATOM 2463 C CA . PHE A 1 321 ? -8.475 4.661 14.436 1.00 88.38 321 PHE A CA 1
ATOM 2464 C C . PHE A 1 321 ? -9.003 5.203 15.759 1.00 88.38 321 PHE A C 1
ATOM 2466 O O . PHE A 1 321 ? -9.147 4.476 16.741 1.00 88.38 321 PHE A O 1
ATOM 2473 N N . LEU A 1 322 ? -9.254 6.509 15.797 1.00 79.00 322 LEU A N 1
ATOM 2474 C CA . LEU A 1 322 ? -9.918 7.119 16.938 1.00 79.00 322 LEU A CA 1
ATOM 2475 C C . LEU A 1 322 ? -11.429 6.867 16.837 1.00 79.00 322 LEU A C 1
ATOM 2477 O O . LEU A 1 322 ? -11.959 6.863 15.718 1.00 79.00 322 LEU A O 1
ATOM 2481 N N . PRO A 1 323 ? -12.121 6.689 17.977 1.00 69.06 323 PRO A N 1
ATOM 2482 C CA . PRO A 1 323 ? -13.575 6.667 18.000 1.00 69.06 323 PRO A CA 1
ATOM 2483 C C . PRO A 1 323 ? -14.122 7.941 17.358 1.00 69.06 323 PRO A C 1
ATOM 2485 O O . PRO A 1 323 ? -13.623 9.039 17.632 1.00 69.06 323 PRO A O 1
ATOM 2488 N N . VAL A 1 324 ? -15.135 7.792 16.509 1.00 64.88 324 VAL A N 1
ATOM 2489 C CA . VAL A 1 324 ? -15.885 8.937 15.992 1.00 64.88 324 VAL A CA 1
ATOM 2490 C C . VAL A 1 324 ? -16.715 9.480 17.161 1.00 64.88 324 VAL A C 1
ATOM 2492 O O . VAL A 1 324 ? -17.380 8.703 17.843 1.00 64.88 324 VAL A O 1
ATOM 2495 N N . LYS A 1 325 ? -16.571 10.772 17.473 1.00 52.25 325 LYS A N 1
ATOM 2496 C CA . LYS A 1 325 ? -17.327 11.442 18.544 1.00 52.25 325 LYS A CA 1
ATOM 2497 C C . LYS A 1 325 ? -18.695 11.890 18.062 1.00 52.25 325 LYS A C 1
ATOM 2499 O O . LYS A 1 325 ? -18.764 12.306 16.886 1.00 52.25 325 LYS A O 1
#

Sequence (325 aa):
MELRLDEVNRELGAITRILSRIPDDAPNTPPLLICLANAHYKRFVLRNEPDDIQKVIEYTSVVLSRTPDKDPGLPDRLSDKEDMGKAIEYKSLALELMPEGHPSLPRQLANLAKLLVNLAEHNEPIPDTLNRTFHSVDRELSEMAAQGTTHSGCTAVTAFLRLEDAEGKPVADTHGPYRRVLYTANAGDARAVLCRGGKAVRLTYDHKGSDKQEAKRIVDAGGFVLNNRVNGVLAVTRSLGDSAMKEFVVGSPYTTETELSEDDEFIIFACDGLWDVADDQAAVDLVRKSANSAQDAAKVLLDHALSSFSMDNVSVLVVKFLPVK

Foldseek 3Di:
DVVQLVVLVVQLVVLVVVLVVDDCLDPCNLVSLLSNLVSLLSNCLVPVDLVSLVSLLVSLLSSLVRDDCDDPPDPNAHAHRVVVVVVSVVLVVVLVPDDPPDPCSSVSSSLNSLLSSLNSPGRDPVLVSVQVSLVVQLVSLLVCVVVVNDQDWDKDKDKDWFKADPVRGGHHDPVDDIWTKIKMKIWAAFWKWWQFLLDTDTFADHQFLPDPVLQVQQVVLVWHADPRATNVPHGGQETRHNNVCCSGHPSGIDMDMDTDDQRTFKMKTKHVLLCVQDPRSRLSVQCVVFPPDQVRSQVSSVVSSVVSPRPDDIDMGMDTDDGDD

Radius of gyration: 20.88 Å; Cα contacts (8 Å, |Δi|>4): 540; chains: 1; bounding box: 46×62×46 Å

pLDDT: mean 81.44, std 15.97, range [37.41, 98.75]

InterPro domains:
  IPR001932 PPM-type phosphatase-like domain [PF00481] (127-314)
  IPR001932 PPM-type phosphatase-like domain [PS51746] (77-321)
  IPR001932 PPM-type phosphatase-like domain [SM00332] (67-319)
  IPR001932 PPM-type phosphatase-like domain [cd00143] (105-321)
  IPR015655 Protein phosphatase 2C [PTHR47992] (114-320)
  IPR036457 PPM-type phosphatase-like domain superfamily [G3DSA:3.60.40.10] (108-325)
  IPR036457 PPM-type phosphatase-like domain superfamily [SSF81606] (114-321)

Solvent-accessible surface area (backbone atoms only — not comparable to full-atom values): 17511 Å² total; per-residue (Å²): 110,67,76,60,50,54,50,38,53,49,52,44,57,50,51,54,57,51,56,76,73,48,60,88,82,39,87,63,40,46,65,49,30,47,52,47,18,52,34,27,45,56,45,21,77,75,67,74,43,65,68,28,40,54,46,18,48,51,30,40,46,48,30,43,65,65,58,67,87,80,57,95,88,56,73,98,50,58,49,59,32,67,62,52,45,48,54,48,48,55,50,51,48,58,52,68,71,44,66,90,84,47,90,58,50,65,60,54,47,49,55,50,41,48,45,51,49,53,57,75,72,43,73,62,60,65,65,57,50,51,40,53,39,38,44,52,54,22,50,52,44,32,54,40,30,76,70,72,75,46,85,67,54,44,63,40,65,48,76,49,76,44,44,17,39,96,87,69,44,50,49,79,61,82,91,54,86,68,43,43,36,37,33,28,38,18,16,8,48,31,42,38,39,32,26,46,75,82,39,56,43,74,54,51,60,68,29,32,27,74,35,71,68,57,38,47,55,26,42,77,67,71,49,46,66,39,95,38,7,43,74,59,70,39,53,46,40,19,22,36,27,36,61,94,44,44,88,56,28,36,34,67,47,48,68,39,80,41,78,58,56,90,49,42,48,34,36,39,37,32,33,46,25,37,58,78,70,38,56,66,51,58,51,43,48,50,34,72,75,72,31,93,46,43,67,44,26,27,48,53,51,50,54,49,20,57,76,65,64,44,89,55,74,71,53,63,48,43,50,64,52,75,82,85,130

Organism: NCBI:txid456999

Secondary structure (DSSP, 8-state):
-HHHHHHHHHHHHHHHHHHTTS-TT-TTHHHHHHHHHHHHHHHHHHH--HHHHHHHHHHHHHHHHHS-S--TTS-S----SHHHHHHHHHHHHHHHTSPTT-TTHHHHHHHHHHHHHHHHH--S-HHHHHHHHHHHHHHHHHHHHHTTS----B-EEEEEEEEE-TTS-B-S-TTS--EEEEEEEEESS-EEEEEETTEEEE-S---BTT-HHHHHHHHHTT--EETTEETTTBSBSB-B--GGGTTTSB-PPEEEEEEE-TTEEEEEEE-HHHHTT--HHHHHHHHHHH-SSHHHHHHHHHHHHHHTT--S---EEEEEPPPP-